Protein AF-A0A059LLP8-F1 (afdb_monomer)

Structure (mmCIF, N/CA/C/O backbone):
data_AF-A0A059LLP8-F1
#
_entry.id   AF-A0A059LLP8-F1
#
loop_
_atom_site.group_PDB
_atom_site.id
_atom_site.type_symbol
_atom_site.label_atom_id
_atom_site.label_alt_id
_atom_site.label_comp_id
_atom_site.label_asym_id
_atom_site.label_entity_id
_atom_site.label_seq_id
_atom_site.pdbx_PDB_ins_code
_atom_site.Cartn_x
_atom_site.Cartn_y
_atom_site.Cartn_z
_atom_site.occupancy
_atom_site.B_iso_or_equiv
_atom_site.auth_seq_id
_atom_site.auth_comp_id
_atom_site.auth_asym_id
_atom_site.auth_atom_id
_atom_site.pdbx_PDB_model_num
ATOM 1 N N . MET A 1 1 ? 44.006 8.177 -25.427 1.00 36.62 1 MET A N 1
ATOM 2 C CA . MET A 1 1 ? 43.642 6.818 -24.985 1.00 36.62 1 MET A CA 1
ATOM 3 C C . MET A 1 1 ? 42.128 6.780 -24.904 1.00 36.62 1 MET A C 1
ATOM 5 O O . MET A 1 1 ? 41.563 7.420 -24.032 1.00 36.62 1 MET A O 1
ATOM 9 N N . GLU A 1 2 ? 41.552 6.202 -25.958 1.00 37.72 2 GLU A N 1
ATOM 10 C CA . GLU A 1 2 ? 40.154 5.820 -26.217 1.00 37.72 2 GLU A CA 1
ATOM 11 C C . GLU A 1 2 ? 39.041 6.457 -25.363 1.00 37.72 2 GLU A C 1
ATOM 13 O O . GLU A 1 2 ? 38.630 5.933 -24.333 1.00 37.72 2 GLU A O 1
ATOM 18 N N . HIS A 1 3 ? 38.471 7.553 -25.872 1.00 44.34 3 HIS A N 1
ATOM 19 C CA . HIS A 1 3 ? 37.021 7.758 -25.821 1.00 44.34 3 HIS A CA 1
ATOM 20 C C . HIS A 1 3 ? 36.444 7.020 -27.031 1.00 44.34 3 HIS A C 1
ATOM 22 O O . HIS A 1 3 ? 36.339 7.587 -28.114 1.00 44.34 3 HIS A O 1
ATOM 28 N N . GLY A 1 4 ? 36.231 5.717 -26.859 1.00 40.00 4 GLY A N 1
ATOM 29 C CA . GLY A 1 4 ? 35.515 4.888 -27.815 1.00 40.00 4 GLY A CA 1
ATOM 30 C C . GLY A 1 4 ? 34.024 5.038 -27.570 1.00 40.00 4 GLY A C 1
ATOM 31 O O . GLY A 1 4 ? 33.552 4.768 -26.466 1.00 40.00 4 GLY A O 1
ATOM 32 N N . ASP A 1 5 ? 33.339 5.507 -28.603 1.00 49.09 5 ASP A N 1
ATOM 33 C CA . ASP A 1 5 ? 31.902 5.420 -28.779 1.00 49.09 5 ASP A CA 1
ATOM 34 C C . ASP A 1 5 ? 31.403 4.013 -28.429 1.00 49.09 5 ASP A C 1
ATOM 36 O O . ASP A 1 5 ? 31.877 3.019 -28.980 1.00 49.09 5 ASP A O 1
ATOM 40 N N . ASP A 1 6 ? 30.418 3.942 -27.538 1.00 44.81 6 ASP A N 1
ATOM 41 C CA . ASP A 1 6 ? 29.434 2.872 -27.597 1.00 44.81 6 ASP A CA 1
ATOM 42 C C . ASP A 1 6 ? 28.064 3.547 -27.568 1.00 44.81 6 ASP A C 1
ATOM 44 O O . ASP A 1 6 ? 27.628 4.135 -26.570 1.00 44.81 6 ASP A O 1
ATOM 48 N N . ASP A 1 7 ? 27.455 3.550 -28.749 1.00 46.34 7 ASP A N 1
ATOM 49 C CA . ASP A 1 7 ? 26.116 4.018 -29.048 1.00 46.34 7 ASP A CA 1
ATOM 50 C C . ASP A 1 7 ? 25.125 3.503 -27.998 1.00 46.34 7 ASP A C 1
ATOM 52 O O . ASP A 1 7 ? 24.698 2.345 -27.998 1.00 46.34 7 ASP A O 1
ATOM 56 N N . SER A 1 8 ? 24.675 4.397 -27.119 1.00 45.53 8 SER A N 1
ATOM 57 C CA . SER A 1 8 ? 23.490 4.143 -26.307 1.00 45.53 8 SER A CA 1
ATOM 58 C C . SER A 1 8 ? 22.255 4.295 -27.193 1.00 45.53 8 SER A C 1
ATOM 60 O O . SER A 1 8 ? 21.533 5.288 -27.148 1.00 45.53 8 SER A O 1
ATOM 62 N N . ALA A 1 9 ? 21.958 3.247 -27.964 1.00 45.12 9 ALA A N 1
ATOM 63 C CA . ALA A 1 9 ? 20.678 3.022 -28.642 1.00 45.12 9 ALA A CA 1
ATOM 64 C C . ALA A 1 9 ? 19.496 2.804 -27.655 1.00 45.12 9 ALA A C 1
ATOM 66 O O . ALA A 1 9 ? 18.527 2.104 -27.943 1.00 45.12 9 ALA A O 1
ATOM 67 N N . GLY A 1 10 ? 19.556 3.423 -26.475 1.00 49.97 10 GLY A N 1
ATOM 68 C CA . GLY A 1 10 ? 18.523 3.472 -25.451 1.00 49.97 10 GLY A CA 1
ATOM 69 C C . GLY A 1 10 ? 18.836 4.630 -24.506 1.00 49.97 10 GLY A C 1
ATOM 70 O O . GLY A 1 10 ? 19.883 4.627 -23.866 1.00 49.97 10 GLY A O 1
ATOM 71 N N . GLY A 1 11 ? 17.948 5.624 -24.434 1.00 58.75 11 GLY A N 1
ATOM 72 C CA . GLY A 1 11 ? 18.139 6.924 -23.767 1.00 58.75 11 GLY A CA 1
ATOM 73 C C . GLY A 1 11 ? 18.245 6.914 -22.234 1.00 58.75 11 GLY A C 1
ATOM 74 O O . GLY A 1 11 ? 17.774 7.846 -21.582 1.00 58.75 11 GLY A O 1
ATOM 75 N N . VAL A 1 12 ? 18.847 5.885 -21.634 1.00 70.69 12 VAL A N 1
ATOM 76 C CA . VAL A 1 12 ? 19.069 5.780 -20.188 1.00 70.69 12 VAL A CA 1
ATOM 77 C C . VAL A 1 12 ? 20.509 6.180 -19.867 1.00 70.69 12 VAL A C 1
ATOM 79 O O . VAL A 1 12 ? 21.444 5.426 -20.124 1.00 70.69 12 VAL A O 1
ATOM 82 N N . VAL A 1 13 ? 20.690 7.358 -19.264 1.00 82.12 13 VAL A N 1
ATOM 83 C CA . VAL A 1 13 ? 22.006 7.824 -18.798 1.00 82.12 13 VAL A CA 1
ATOM 84 C C . VAL A 1 13 ? 22.444 6.989 -17.584 1.00 82.12 13 VAL A C 1
ATOM 86 O O . VAL A 1 13 ? 21.715 6.954 -16.586 1.00 82.12 13 VAL A O 1
ATOM 89 N N . PRO A 1 14 ? 23.610 6.315 -17.625 1.00 82.25 14 PRO A N 1
ATOM 90 C CA . PRO A 1 14 ? 24.069 5.492 -16.513 1.00 82.25 14 PRO A CA 1
ATOM 91 C C . PRO A 1 14 ? 24.433 6.363 -15.304 1.00 82.25 14 PRO A C 1
ATOM 93 O O . PRO A 1 14 ? 25.180 7.333 -15.421 1.00 82.25 14 PRO A O 1
ATOM 96 N N . ILE A 1 15 ? 23.922 5.994 -14.126 1.00 84.81 15 ILE A N 1
ATOM 97 C CA . ILE A 1 15 ? 24.201 6.689 -12.862 1.00 84.81 15 ILE A CA 1
ATOM 98 C C . ILE A 1 15 ? 25.338 5.966 -12.138 1.00 84.81 15 ILE A C 1
ATOM 100 O O . ILE A 1 15 ? 25.224 4.782 -11.813 1.00 84.81 15 ILE A O 1
ATOM 104 N N . SER A 1 16 ? 26.432 6.676 -11.859 1.00 89.75 16 SER A N 1
ATOM 105 C CA . SER A 1 16 ? 27.570 6.121 -11.121 1.00 89.75 16 SER A CA 1
ATOM 106 C C . SER A 1 16 ? 27.294 6.035 -9.614 1.00 89.75 16 SER A C 1
ATOM 108 O O . SER A 1 16 ? 26.483 6.780 -9.056 1.00 89.75 16 SER A O 1
ATOM 110 N N . VAL A 1 17 ? 28.021 5.158 -8.910 1.00 86.88 17 VAL A N 1
ATOM 111 C CA . VAL A 1 17 ? 27.911 5.023 -7.443 1.00 86.88 17 VAL A CA 1
ATOM 112 C C . VAL A 1 17 ? 28.198 6.354 -6.736 1.00 86.88 17 VAL A C 1
ATOM 114 O O . VAL A 1 17 ? 27.521 6.691 -5.768 1.00 86.88 17 VAL A O 1
ATOM 117 N N . ALA A 1 18 ? 29.141 7.150 -7.248 1.00 88.94 18 ALA A N 1
ATOM 118 C CA . ALA A 1 18 ? 29.462 8.465 -6.697 1.00 88.94 18 ALA A CA 1
ATOM 119 C C . ALA A 1 18 ? 28.285 9.450 -6.811 1.00 88.94 18 ALA A C 1
ATOM 121 O O . ALA A 1 18 ? 27.974 10.149 -5.848 1.00 88.94 18 ALA A O 1
ATOM 122 N N . GLN A 1 19 ? 27.584 9.465 -7.951 1.00 89.38 19 GLN A N 1
ATOM 123 C CA . GLN A 1 19 ? 26.385 10.290 -8.139 1.00 89.38 19 GLN A CA 1
ATOM 124 C C . GLN A 1 19 ? 25.247 9.851 -7.210 1.00 89.38 19 GLN A C 1
ATOM 126 O O . GLN A 1 19 ? 24.553 10.694 -6.644 1.00 89.38 19 GLN A O 1
ATOM 131 N N . MET A 1 20 ? 25.090 8.542 -6.991 1.00 85.19 20 MET A N 1
ATOM 132 C CA . MET A 1 20 ? 24.111 8.013 -6.040 1.00 85.19 20 MET A CA 1
ATOM 133 C C . MET A 1 20 ? 24.429 8.436 -4.599 1.00 85.19 20 MET A C 1
ATOM 135 O O . MET A 1 20 ? 23.534 8.879 -3.883 1.00 85.19 20 MET A O 1
ATOM 139 N N . VAL A 1 21 ? 25.696 8.354 -4.175 1.00 87.75 21 VAL A N 1
ATOM 140 C CA . VAL A 1 21 ? 26.128 8.820 -2.845 1.00 87.75 21 VAL A CA 1
ATOM 141 C C . VAL A 1 21 ? 25.895 10.320 -2.690 1.00 87.75 21 VAL A C 1
ATOM 143 O O . VAL A 1 21 ? 25.395 10.742 -1.652 1.00 87.75 21 VAL A O 1
ATOM 146 N N . LEU A 1 22 ? 26.185 11.118 -3.721 1.00 89.50 22 LEU A N 1
ATOM 147 C CA . LEU A 1 22 ? 25.931 12.558 -3.705 1.00 89.50 22 LEU A CA 1
ATOM 148 C C . LEU A 1 22 ? 24.432 12.873 -3.557 1.00 89.50 22 LEU A C 1
ATOM 150 O O . LEU A 1 22 ? 24.062 13.734 -2.762 1.00 89.50 22 LEU A O 1
ATOM 154 N N . ALA A 1 23 ? 23.560 12.142 -4.257 1.00 87.31 23 ALA A N 1
ATOM 155 C CA . ALA A 1 23 ? 22.111 12.282 -4.111 1.00 87.31 23 ALA A CA 1
ATOM 156 C C . ALA A 1 23 ? 21.629 11.875 -2.706 1.00 87.31 23 ALA A C 1
ATOM 158 O O . ALA A 1 23 ? 20.791 12.554 -2.118 1.00 87.31 23 ALA A O 1
ATOM 159 N N . ILE A 1 24 ? 22.187 10.805 -2.130 1.00 84.69 24 ILE A N 1
ATOM 160 C CA . ILE A 1 24 ? 21.881 10.383 -0.754 1.00 84.69 24 ILE A CA 1
ATOM 161 C C . ILE A 1 24 ? 22.389 11.413 0.263 1.00 84.69 24 ILE A C 1
ATOM 163 O O . ILE A 1 24 ? 21.716 11.672 1.257 1.00 84.69 24 ILE A O 1
ATOM 167 N N . ALA A 1 25 ? 23.534 12.050 0.010 1.00 84.88 25 ALA A N 1
ATOM 168 C CA . ALA A 1 25 ? 24.064 13.107 0.866 1.00 84.88 25 ALA A CA 1
ATOM 169 C C . ALA A 1 25 ? 23.113 14.311 0.957 1.00 84.88 25 ALA A C 1
ATOM 171 O O . ALA A 1 25 ? 23.084 14.979 1.988 1.00 84.88 25 ALA A O 1
ATOM 172 N N . ALA A 1 26 ? 22.257 14.543 -0.046 1.00 86.25 26 ALA A N 1
ATOM 173 C CA . ALA A 1 26 ? 21.209 15.558 0.043 1.00 86.25 26 ALA A CA 1
ATOM 174 C C . ALA A 1 26 ? 20.186 15.268 1.163 1.00 86.25 26 ALA A C 1
ATOM 176 O O . ALA A 1 26 ? 19.642 16.210 1.736 1.00 86.25 26 ALA A O 1
ATOM 177 N N . LEU A 1 27 ? 19.973 14.004 1.568 1.00 84.25 27 LEU A N 1
ATOM 178 C CA . LEU A 1 27 ? 19.157 13.693 2.754 1.00 84.25 27 LEU A CA 1
ATOM 179 C C . LEU A 1 27 ? 19.794 14.193 4.060 1.00 84.25 27 LEU A C 1
ATOM 181 O O . LEU A 1 27 ? 19.079 14.427 5.033 1.00 84.25 27 LEU A O 1
ATOM 185 N N . ALA A 1 28 ? 21.117 14.395 4.104 1.00 82.38 28 ALA A N 1
ATOM 186 C CA . ALA A 1 28 ? 21.777 14.973 5.274 1.00 82.38 28 ALA A CA 1
ATOM 187 C C . ALA A 1 28 ? 21.353 16.430 5.506 1.00 82.38 28 ALA A C 1
ATOM 189 O O . ALA A 1 28 ? 21.330 16.877 6.653 1.00 82.38 28 ALA A O 1
ATOM 190 N N . LEU A 1 29 ? 20.960 17.155 4.451 1.00 85.56 29 LEU A N 1
ATOM 191 C CA . LEU A 1 29 ? 20.388 18.494 4.583 1.00 85.56 29 LEU A CA 1
ATOM 192 C C . LEU A 1 29 ? 19.050 18.444 5.334 1.00 85.56 29 LEU A C 1
ATOM 194 O O . LEU A 1 29 ? 18.870 19.182 6.299 1.00 85.56 29 LEU A O 1
ATOM 198 N N . ASP A 1 30 ? 18.153 17.530 4.958 1.00 82.44 30 ASP A N 1
ATOM 199 C CA . ASP A 1 30 ? 16.867 17.339 5.645 1.00 82.44 30 ASP A CA 1
ATOM 200 C C . ASP A 1 30 ? 17.067 16.863 7.095 1.00 82.44 30 ASP A C 1
ATOM 202 O O . ASP A 1 30 ? 16.446 17.374 8.028 1.00 82.44 30 ASP A O 1
ATOM 206 N N . GLY A 1 31 ? 18.042 15.976 7.321 1.00 82.38 31 GLY A N 1
ATOM 207 C CA . GLY A 1 31 ? 18.469 15.584 8.665 1.00 82.38 31 GLY A CA 1
ATOM 208 C C . GLY A 1 31 ? 18.987 16.761 9.503 1.00 82.38 31 GLY A C 1
ATOM 209 O O . GLY A 1 31 ? 18.665 16.863 10.688 1.00 82.38 31 GLY A O 1
ATOM 210 N N . SER A 1 32 ? 19.732 17.683 8.889 1.00 82.56 32 SER A N 1
ATOM 211 C CA . SER A 1 32 ? 20.265 18.884 9.546 1.00 82.56 32 SER A CA 1
ATOM 212 C C . SER A 1 32 ? 19.157 19.876 9.894 1.00 82.56 32 SER A C 1
ATOM 214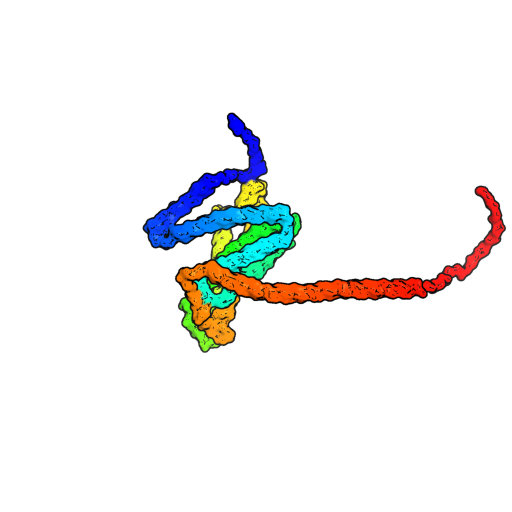 O O . SER A 1 32 ? 19.113 20.381 11.016 1.00 82.56 32 SER A O 1
ATOM 216 N N . ILE A 1 33 ? 18.213 20.097 8.976 1.00 86.00 33 ILE A N 1
ATOM 217 C CA . ILE A 1 33 ? 17.012 20.907 9.221 1.00 86.00 33 ILE A CA 1
ATOM 218 C C . ILE A 1 33 ? 16.179 20.275 10.342 1.00 86.00 33 ILE A C 1
ATOM 220 O O . ILE A 1 33 ? 15.744 20.971 11.260 1.00 86.00 33 ILE A O 1
ATOM 224 N N . SER A 1 34 ? 16.017 18.948 10.338 1.00 85.38 34 SER A N 1
ATOM 225 C CA . SER A 1 34 ? 15.313 18.229 11.398 1.00 85.38 34 SER A CA 1
ATOM 226 C C . SER A 1 34 ? 15.978 18.373 12.765 1.00 85.38 34 SER A C 1
ATOM 228 O O . SER A 1 34 ? 15.265 18.474 13.768 1.00 85.38 34 SER A O 1
ATOM 230 N N . ALA A 1 35 ? 17.311 18.377 12.819 1.00 83.69 35 ALA A N 1
ATOM 231 C CA . ALA A 1 35 ? 18.062 18.610 14.046 1.00 83.69 35 ALA A CA 1
ATOM 232 C C . ALA A 1 35 ? 17.916 20.061 14.525 1.00 83.69 35 ALA A C 1
ATOM 234 O O . ALA A 1 35 ? 17.671 20.290 15.710 1.00 83.69 35 ALA A O 1
ATOM 235 N N . TRP A 1 36 ? 17.981 21.027 13.603 1.00 89.50 36 TRP A N 1
ATOM 236 C CA . TRP A 1 36 ? 17.798 22.447 13.901 1.00 89.50 36 TRP A CA 1
ATOM 237 C C . TRP A 1 36 ? 16.400 22.748 14.457 1.00 89.50 36 TRP A C 1
ATOM 239 O O . TRP A 1 36 ? 16.268 23.420 15.478 1.00 89.50 36 TRP A O 1
ATOM 249 N N . LEU A 1 37 ? 15.364 22.154 13.859 1.00 88.06 37 LEU A N 1
ATOM 250 C CA . LEU A 1 37 ? 13.973 22.255 14.308 1.00 88.06 37 LEU A CA 1
ATOM 251 C C . LEU A 1 37 ? 13.635 21.328 15.492 1.00 88.06 37 LEU A C 1
ATOM 253 O O . LEU A 1 37 ? 12.492 21.308 15.940 1.00 88.06 37 LEU A O 1
ATOM 257 N N . ARG A 1 38 ? 14.600 20.542 16.000 1.00 83.62 38 ARG A N 1
ATOM 258 C CA . ARG A 1 38 ? 14.427 19.572 17.102 1.00 83.62 38 ARG A CA 1
ATOM 259 C C . ARG A 1 38 ? 13.257 18.594 16.901 1.00 83.62 38 ARG A C 1
ATOM 261 O O . ARG A 1 38 ? 12.643 18.148 17.864 1.00 83.62 38 ARG A O 1
ATOM 268 N N . LEU A 1 39 ? 12.990 18.198 15.653 1.00 79.06 39 LEU A N 1
ATOM 269 C CA . LEU A 1 39 ? 11.874 17.307 15.289 1.00 79.06 39 LEU A CA 1
ATOM 270 C C . LEU A 1 39 ? 12.066 15.855 15.770 1.00 79.06 39 LEU A C 1
ATOM 272 O O . LEU A 1 39 ? 11.140 15.055 15.694 1.00 79.06 39 LEU A O 1
ATOM 276 N N . GLY A 1 40 ? 13.270 15.477 16.218 1.00 81.00 40 GLY A N 1
ATOM 277 C CA . GLY A 1 40 ? 13.565 14.112 16.681 1.00 81.00 40 GLY A CA 1
ATOM 278 C C . GLY A 1 40 ? 13.580 13.043 15.575 1.00 81.00 40 GLY A C 1
ATOM 279 O O . GLY A 1 40 ? 13.670 11.856 15.876 1.00 81.00 40 GLY A O 1
ATOM 280 N N . MET A 1 41 ? 13.521 13.439 14.297 1.00 79.94 41 MET A N 1
ATOM 281 C CA . MET A 1 41 ? 13.390 12.514 13.159 1.00 79.94 41 MET A CA 1
ATOM 282 C C . MET A 1 41 ? 14.716 12.131 12.492 1.00 79.94 41 MET A C 1
ATOM 284 O O . MET A 1 41 ? 14.727 11.216 11.676 1.00 79.94 41 MET A O 1
ATOM 288 N N . HIS A 1 42 ? 15.837 12.775 12.831 1.00 81.19 42 HIS A N 1
ATOM 289 C CA . HIS A 1 42 ? 17.131 12.555 12.165 1.00 81.19 42 HIS A CA 1
ATOM 290 C C . HIS A 1 42 ? 17.547 11.069 12.121 1.00 81.19 42 HIS A C 1
ATOM 292 O O . HIS A 1 42 ? 17.945 10.573 11.068 1.00 81.19 42 HIS A O 1
ATOM 298 N N . TRP A 1 43 ? 17.382 10.324 13.224 1.00 79.50 43 TRP A N 1
ATOM 299 C CA . TRP A 1 43 ? 17.679 8.886 13.251 1.00 79.50 43 TRP A CA 1
ATOM 300 C C . TRP A 1 43 ? 16.678 8.062 12.432 1.00 79.50 43 TRP A C 1
ATOM 302 O O . TRP A 1 43 ? 17.067 7.128 11.734 1.00 79.50 43 TRP A O 1
ATOM 312 N N . GLN A 1 44 ? 15.392 8.426 12.462 1.00 78.75 44 GLN A N 1
ATOM 313 C CA . GLN A 1 44 ? 14.363 7.755 11.661 1.00 78.75 44 GLN A CA 1
ATOM 314 C C . GLN A 1 44 ? 14.630 7.931 10.161 1.00 78.75 44 GLN A C 1
ATOM 316 O O . GLN A 1 44 ? 14.510 6.970 9.402 1.00 78.75 44 GLN A O 1
ATOM 321 N N . LEU A 1 45 ? 15.056 9.129 9.749 1.00 82.06 45 LEU A N 1
ATOM 322 C CA . LEU A 1 45 ? 15.422 9.437 8.372 1.00 82.06 45 LEU A CA 1
ATOM 323 C C . LEU A 1 45 ? 16.672 8.663 7.935 1.00 82.06 45 LEU A C 1
ATOM 325 O O . LEU A 1 45 ? 16.667 8.056 6.866 1.00 82.06 45 LEU A O 1
ATOM 329 N N . ALA A 1 46 ? 17.706 8.607 8.780 1.00 81.38 46 ALA A N 1
ATOM 330 C CA . ALA A 1 46 ? 18.921 7.841 8.503 1.00 81.38 46 ALA A CA 1
ATOM 331 C C . ALA A 1 46 ? 18.630 6.338 8.335 1.00 81.38 46 ALA A C 1
ATOM 333 O O . ALA A 1 46 ? 19.074 5.716 7.367 1.00 81.38 46 ALA A O 1
ATOM 334 N N . VAL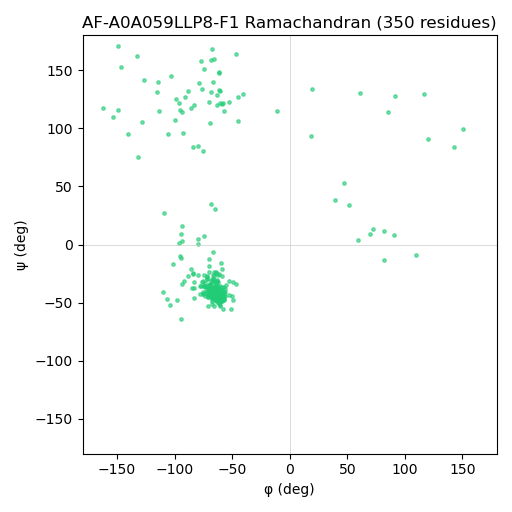 A 1 47 ? 17.824 5.757 9.232 1.00 80.94 47 VAL A N 1
ATOM 335 C CA . VAL A 1 47 ? 17.397 4.353 9.136 1.00 80.94 47 VAL A CA 1
ATOM 336 C C . VAL A 1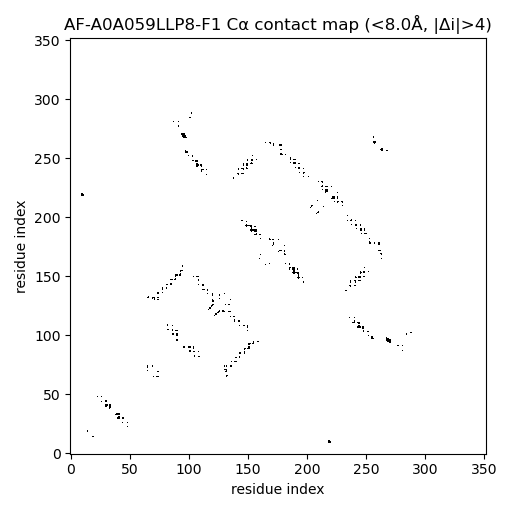 47 ? 16.551 4.122 7.882 1.00 80.94 47 VAL A C 1
ATOM 338 O O . VAL A 1 47 ? 16.739 3.115 7.198 1.00 80.94 47 VAL A O 1
ATOM 341 N N . ALA A 1 48 ? 15.645 5.042 7.537 1.00 79.88 48 ALA A N 1
ATOM 342 C CA . ALA A 1 48 ? 14.841 4.944 6.323 1.00 79.88 48 ALA A CA 1
ATOM 343 C C . ALA A 1 48 ? 15.704 4.998 5.052 1.00 79.88 48 ALA A C 1
ATOM 345 O O . ALA A 1 48 ? 15.504 4.174 4.159 1.00 79.88 48 ALA A O 1
ATOM 346 N N . ALA A 1 49 ? 16.689 5.898 4.996 1.00 82.25 49 ALA A N 1
ATOM 347 C CA . ALA A 1 49 ? 17.627 6.019 3.884 1.00 82.25 49 ALA A CA 1
ATOM 348 C C . ALA A 1 49 ? 18.449 4.734 3.700 1.00 82.25 49 ALA A C 1
ATOM 350 O O . ALA A 1 49 ? 18.462 4.155 2.613 1.00 82.25 49 ALA A O 1
ATOM 351 N N . ALA A 1 50 ? 19.055 4.230 4.781 1.00 83.25 50 ALA A N 1
ATOM 352 C CA . ALA A 1 50 ? 19.805 2.975 4.759 1.00 83.25 50 ALA A CA 1
ATOM 353 C C . ALA A 1 50 ? 18.925 1.792 4.319 1.00 83.25 50 ALA A C 1
ATOM 355 O O . ALA A 1 50 ? 19.327 0.981 3.482 1.00 83.25 50 ALA A O 1
ATOM 356 N N . ARG A 1 51 ? 17.688 1.723 4.833 1.00 83.44 51 ARG A N 1
ATOM 357 C CA . ARG A 1 51 ? 16.707 0.698 4.462 1.00 83.44 51 ARG A CA 1
ATOM 358 C C . ARG A 1 51 ? 16.366 0.756 2.971 1.00 83.44 51 ARG A C 1
ATOM 360 O O . ARG A 1 51 ? 16.341 -0.296 2.345 1.00 83.44 51 ARG A O 1
ATOM 367 N N . VAL A 1 52 ? 16.140 1.940 2.398 1.00 86.38 52 VAL A N 1
ATOM 368 C CA . VAL A 1 52 ? 15.824 2.104 0.965 1.00 86.38 52 VAL A CA 1
ATOM 369 C C . VAL A 1 52 ? 16.987 1.656 0.083 1.00 86.38 52 VAL A C 1
ATOM 371 O O . VAL A 1 52 ? 16.763 0.895 -0.855 1.00 86.38 52 VAL A O 1
ATOM 374 N N . VAL A 1 53 ? 18.222 2.053 0.405 1.00 86.56 53 VAL A N 1
ATOM 375 C CA . VAL A 1 53 ? 19.414 1.632 -0.354 1.00 86.56 53 VAL A CA 1
ATOM 376 C C . VAL A 1 53 ? 19.546 0.111 -0.344 1.00 86.56 53 VAL A C 1
ATOM 378 O O . VAL A 1 53 ? 19.683 -0.510 -1.400 1.00 86.56 53 VAL A O 1
ATOM 381 N N . LEU A 1 54 ? 19.444 -0.504 0.838 1.00 87.00 54 LEU A N 1
ATOM 382 C CA . LEU A 1 54 ? 19.563 -1.951 0.987 1.00 87.00 54 LEU A CA 1
ATOM 383 C C . LEU A 1 54 ? 18.424 -2.687 0.270 1.00 87.00 54 LEU A C 1
ATOM 385 O O . LEU A 1 54 ? 18.675 -3.654 -0.445 1.00 87.00 54 LEU A O 1
ATOM 389 N N . GLN A 1 55 ? 17.183 -2.219 0.417 1.00 86.19 55 GLN A N 1
ATOM 390 C CA . GLN A 1 55 ? 16.008 -2.838 -0.197 1.00 86.19 55 GLN A CA 1
ATOM 391 C C . GLN A 1 55 ? 16.029 -2.747 -1.722 1.00 86.19 55 GLN A C 1
ATOM 393 O O . GLN A 1 55 ? 15.770 -3.753 -2.376 1.00 86.19 55 GLN A O 1
ATOM 398 N N . LEU A 1 56 ? 16.346 -1.584 -2.297 1.00 87.81 56 LEU A N 1
ATOM 399 C CA . LEU A 1 56 ? 16.390 -1.416 -3.752 1.00 87.81 56 LEU A CA 1
ATOM 400 C C . LEU A 1 56 ? 17.556 -2.186 -4.378 1.00 87.81 56 LEU A C 1
ATOM 402 O O . LEU A 1 56 ? 17.377 -2.810 -5.423 1.00 87.81 56 LEU A O 1
ATOM 406 N N . THR A 1 57 ? 18.715 -2.225 -3.713 1.00 87.06 57 THR A N 1
ATOM 407 C CA . THR A 1 57 ? 19.863 -3.031 -4.162 1.00 87.06 57 THR A CA 1
ATOM 408 C C . THR A 1 57 ? 19.530 -4.523 -4.127 1.00 87.06 57 THR A C 1
ATOM 410 O O . THR A 1 57 ? 19.718 -5.231 -5.119 1.00 87.06 57 THR A O 1
ATOM 413 N N . ALA A 1 58 ? 18.970 -5.004 -3.012 1.00 85.38 58 ALA A N 1
ATOM 414 C CA . ALA A 1 58 ? 18.540 -6.392 -2.878 1.00 85.38 58 ALA A CA 1
ATOM 415 C C . ALA A 1 58 ? 17.454 -6.751 -3.902 1.00 85.38 58 ALA A C 1
ATOM 417 O O . ALA A 1 58 ? 17.502 -7.829 -4.488 1.00 85.38 58 ALA A O 1
ATOM 418 N N . LEU A 1 59 ? 16.505 -5.845 -4.156 1.00 87.75 59 LEU A N 1
ATOM 419 C CA . LEU A 1 59 ? 15.460 -6.022 -5.159 1.00 87.75 59 LEU A CA 1
ATOM 420 C C . LEU A 1 59 ? 16.050 -6.146 -6.568 1.00 87.75 59 LEU A C 1
ATOM 422 O O . LEU A 1 59 ? 15.679 -7.065 -7.293 1.00 87.75 59 LEU A O 1
ATOM 426 N N . GLY A 1 60 ? 16.987 -5.272 -6.948 1.00 85.81 60 GLY A N 1
ATOM 427 C CA . GLY A 1 60 ? 17.659 -5.341 -8.249 1.00 85.81 60 GLY A CA 1
ATOM 428 C C . GLY A 1 60 ? 18.342 -6.691 -8.478 1.00 85.81 60 GLY A C 1
ATOM 429 O O . GLY A 1 60 ? 18.161 -7.312 -9.527 1.00 85.81 60 GLY A O 1
ATOM 430 N N . TRP A 1 61 ? 19.046 -7.199 -7.462 1.00 88.19 61 TRP A N 1
ATOM 431 C CA . TRP A 1 61 ? 19.670 -8.522 -7.518 1.00 88.19 61 TRP A CA 1
ATOM 432 C C . TRP A 1 61 ? 18.640 -9.659 -7.548 1.00 88.19 61 TRP A C 1
ATOM 434 O O . TRP A 1 61 ? 18.776 -10.597 -8.331 1.00 88.19 61 TRP A O 1
ATOM 444 N N . ALA A 1 62 ? 17.581 -9.554 -6.742 1.00 86.44 62 ALA A N 1
ATOM 445 C CA . ALA A 1 62 ? 16.534 -10.562 -6.653 1.00 86.44 62 ALA A CA 1
ATOM 446 C C . ALA A 1 62 ? 15.731 -10.694 -7.950 1.00 86.44 62 ALA A C 1
ATOM 448 O O . ALA A 1 62 ? 15.374 -11.813 -8.297 1.00 86.44 62 ALA A O 1
ATOM 449 N N . LEU A 1 63 ? 15.456 -9.595 -8.667 1.00 87.19 63 LEU A N 1
ATOM 450 C CA . LEU A 1 63 ? 14.621 -9.589 -9.876 1.00 87.19 63 LEU A CA 1
ATOM 451 C C . LEU A 1 63 ? 15.318 -10.164 -11.114 1.00 87.19 63 LEU A C 1
ATOM 453 O O . LEU A 1 63 ? 14.649 -10.772 -11.949 1.00 87.19 63 LEU A O 1
ATOM 457 N N . SER A 1 64 ? 16.642 -10.022 -11.224 1.00 86.81 64 SER A N 1
ATOM 458 C CA . SER A 1 64 ? 17.423 -10.546 -12.354 1.00 86.81 64 SER A CA 1
ATOM 459 C C . SER A 1 64 ? 17.146 -12.036 -12.656 1.00 86.81 64 SER A C 1
ATOM 461 O O . SER A 1 64 ? 16.691 -12.346 -13.762 1.00 86.81 64 SER A O 1
ATOM 463 N N . PRO A 1 65 ? 17.288 -12.980 -11.698 1.00 86.75 65 PRO A N 1
ATOM 464 C CA . PRO A 1 65 ? 16.996 -14.392 -11.949 1.00 86.75 65 PRO A CA 1
ATOM 465 C C . PRO A 1 65 ? 15.510 -14.673 -12.213 1.00 86.75 65 PRO A C 1
ATOM 467 O O . PRO A 1 65 ? 15.199 -15.646 -12.902 1.00 86.75 65 PRO A O 1
ATOM 470 N N . ILE A 1 66 ? 14.590 -13.844 -11.698 1.00 88.12 66 ILE A N 1
ATOM 471 C CA . ILE A 1 66 ? 13.146 -13.987 -11.956 1.00 88.12 66 ILE A CA 1
ATOM 472 C C . ILE A 1 66 ? 12.854 -13.700 -13.421 1.00 88.12 66 ILE A C 1
ATOM 474 O O . ILE A 1 66 ? 12.190 -14.491 -14.086 1.00 88.12 66 ILE A O 1
ATOM 478 N N . PHE A 1 67 ? 13.384 -12.588 -13.931 1.00 88.44 67 PHE A N 1
ATOM 479 C CA . PHE A 1 67 ? 13.162 -12.166 -15.308 1.00 88.44 67 PHE A CA 1
ATOM 480 C C . PHE A 1 67 ? 13.902 -13.038 -16.321 1.00 88.44 67 PHE A C 1
ATOM 482 O O . PHE A 1 67 ? 13.407 -13.202 -17.431 1.00 88.44 67 PHE A O 1
ATOM 489 N N . LEU A 1 68 ? 15.046 -13.621 -15.948 1.00 86.38 68 LEU A N 1
ATOM 490 C CA . LEU A 1 68 ? 15.785 -14.555 -16.802 1.00 86.38 68 LEU A CA 1
ATOM 491 C C . LEU A 1 68 ? 15.093 -15.916 -16.928 1.00 86.38 68 LEU A C 1
ATOM 493 O O . LEU A 1 68 ? 15.061 -16.488 -18.013 1.00 86.38 68 LEU A O 1
ATOM 497 N N . ARG A 1 69 ? 14.562 -16.459 -15.824 1.00 85.44 69 ARG A N 1
ATOM 498 C CA . ARG A 1 69 ? 13.916 -17.783 -15.829 1.00 85.44 69 ARG A CA 1
ATOM 499 C C . ARG A 1 69 ? 12.457 -17.743 -16.277 1.00 85.44 69 ARG A C 1
ATOM 501 O O . ARG A 1 69 ? 11.950 -18.784 -16.681 1.00 85.44 69 ARG A O 1
ATOM 508 N N . ASP A 1 70 ? 11.792 -16.596 -16.115 1.00 83.00 70 ASP A N 1
ATOM 509 C CA . ASP A 1 70 ? 10.371 -16.336 -16.409 1.00 83.00 70 ASP A CA 1
ATOM 510 C C . ASP A 1 70 ? 9.431 -17.497 -16.028 1.00 83.00 70 ASP A C 1
ATOM 512 O O . ASP A 1 70 ? 8.484 -17.848 -16.735 1.00 83.00 70 ASP A O 1
ATOM 516 N N . SER A 1 71 ? 9.720 -18.150 -14.896 1.00 87.12 71 SER A N 1
ATOM 517 C CA . SER A 1 71 ? 9.001 -19.349 -14.485 1.00 87.12 71 SER A CA 1
ATOM 518 C C . SER A 1 71 ? 7.798 -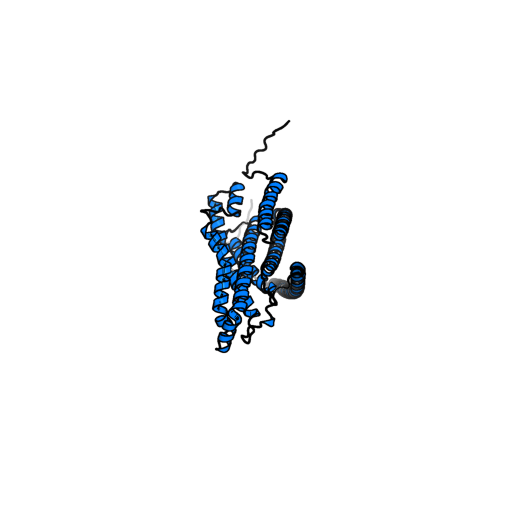18.978 -13.605 1.00 87.12 71 SER A C 1
ATOM 520 O O . SER A 1 71 ? 7.966 -18.305 -12.580 1.00 87.12 71 SER A O 1
ATOM 522 N N . PRO A 1 72 ? 6.577 -19.453 -13.934 1.00 87.81 72 PRO A N 1
ATOM 523 C CA . PRO A 1 72 ? 5.372 -19.166 -13.156 1.00 87.81 72 PRO A CA 1
ATOM 524 C C . PRO A 1 72 ? 5.495 -19.413 -11.642 1.00 87.81 72 PRO A C 1
ATOM 526 O O . PRO A 1 72 ? 5.065 -18.547 -10.876 1.00 87.81 72 PRO A O 1
ATOM 529 N N . PRO A 1 73 ? 6.082 -20.533 -11.159 1.00 90.75 73 PRO A N 1
ATOM 530 C CA . PRO A 1 73 ? 6.162 -20.776 -9.721 1.00 90.75 73 PRO A CA 1
ATOM 531 C C . PRO A 1 73 ? 7.101 -19.798 -9.008 1.00 90.75 73 PRO A C 1
ATOM 533 O O . PRO A 1 73 ? 6.847 -19.447 -7.859 1.00 90.75 73 PRO A O 1
ATOM 536 N N . LEU A 1 74 ? 8.160 -19.330 -9.673 1.00 89.75 74 LEU A N 1
ATOM 537 C CA . LEU A 1 74 ? 9.132 -18.416 -9.079 1.00 89.75 74 LEU A CA 1
ATOM 538 C C . LEU A 1 74 ? 8.560 -16.997 -8.992 1.00 89.75 74 LEU A C 1
ATOM 540 O O . LEU A 1 74 ? 8.645 -16.371 -7.935 1.00 89.75 74 LEU A O 1
ATOM 544 N N . THR A 1 75 ? 7.875 -16.535 -10.042 1.00 91.00 75 THR A N 1
ATOM 545 C CA . THR A 1 75 ? 7.118 -15.275 -10.005 1.00 91.00 75 THR A CA 1
ATOM 546 C C . THR A 1 75 ? 6.034 -15.331 -8.929 1.00 91.00 75 THR A C 1
ATOM 548 O O . THR A 1 75 ? 5.954 -14.431 -8.098 1.00 91.00 75 THR A O 1
ATOM 551 N N . ALA A 1 76 ? 5.244 -16.410 -8.862 1.00 91.25 76 ALA A N 1
ATOM 552 C CA . ALA A 1 76 ? 4.211 -16.567 -7.836 1.00 91.25 76 ALA A CA 1
ATOM 553 C C . ALA A 1 76 ? 4.787 -16.578 -6.407 1.00 91.25 76 ALA A C 1
ATOM 555 O O . ALA A 1 76 ? 4.217 -15.948 -5.513 1.00 91.25 76 ALA A O 1
ATOM 556 N N . ALA A 1 77 ? 5.927 -17.243 -6.187 1.00 91.75 77 ALA A N 1
ATOM 557 C CA . ALA A 1 77 ? 6.618 -17.242 -4.898 1.00 91.75 77 ALA A CA 1
ATOM 558 C C . ALA A 1 77 ? 7.065 -15.828 -4.497 1.00 91.75 77 ALA A 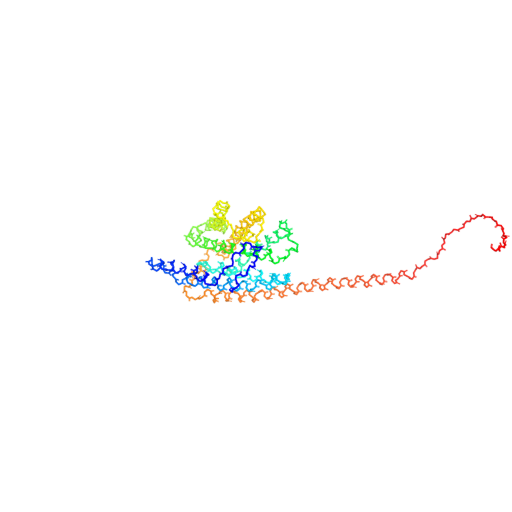C 1
ATOM 560 O O . ALA A 1 77 ? 6.815 -15.404 -3.368 1.00 91.75 77 ALA A O 1
ATOM 561 N N . TYR A 1 78 ? 7.649 -15.075 -5.432 1.00 92.69 78 TYR A N 1
ATOM 562 C CA . TYR A 1 78 ? 8.048 -13.688 -5.200 1.00 92.69 78 TYR A CA 1
ATOM 563 C C . TYR A 1 78 ? 6.846 -12.778 -4.898 1.00 92.69 78 TYR A C 1
ATOM 565 O O . TYR A 1 78 ? 6.875 -12.031 -3.922 1.00 92.69 78 TYR A O 1
ATOM 573 N N . LEU A 1 79 ? 5.758 -12.870 -5.673 1.00 94.38 79 LEU A N 1
ATOM 574 C CA . LEU A 1 79 ? 4.545 -12.077 -5.433 1.00 94.38 79 LEU A CA 1
ATOM 575 C C . LEU A 1 79 ? 3.902 -12.403 -4.079 1.00 94.38 79 LEU A C 1
ATOM 577 O O . LEU A 1 79 ? 3.422 -11.508 -3.385 1.00 94.38 79 LEU A O 1
ATOM 581 N N . THR A 1 80 ? 3.925 -13.678 -3.687 1.00 94.00 80 THR A N 1
ATOM 582 C CA . THR A 1 80 ? 3.440 -14.117 -2.374 1.00 94.00 80 THR A CA 1
ATOM 583 C C . THR A 1 80 ? 4.301 -13.522 -1.264 1.00 94.00 80 THR A C 1
ATOM 585 O O . THR A 1 80 ? 3.765 -12.939 -0.326 1.00 94.00 80 THR A O 1
ATOM 588 N N . LEU A 1 81 ? 5.631 -13.591 -1.386 1.00 93.25 81 LEU A N 1
ATOM 589 C CA . LEU A 1 81 ? 6.549 -12.970 -0.430 1.00 93.25 81 LEU A CA 1
ATOM 590 C C . LEU A 1 81 ? 6.294 -11.459 -0.310 1.00 93.25 81 LEU A C 1
ATOM 592 O O . LEU A 1 81 ? 6.151 -10.949 0.799 1.00 93.25 81 LEU A O 1
ATOM 596 N N . ALA A 1 82 ? 6.169 -10.757 -1.438 1.00 93.19 82 ALA A N 1
ATOM 597 C CA . ALA A 1 82 ? 5.881 -9.325 -1.466 1.00 93.19 82 ALA A CA 1
ATOM 598 C C . ALA A 1 82 ? 4.559 -8.984 -0.756 1.00 93.19 82 ALA A C 1
ATOM 600 O O . ALA A 1 82 ? 4.506 -8.024 0.011 1.00 93.19 82 ALA A O 1
ATOM 601 N N . LEU A 1 83 ? 3.512 -9.792 -0.948 1.00 95.81 83 LEU A N 1
ATOM 602 C CA . LEU A 1 83 ? 2.229 -9.645 -0.256 1.00 95.81 83 LEU A CA 1
ATOM 603 C C . LEU A 1 83 ? 2.368 -9.820 1.267 1.00 95.81 83 LEU A C 1
ATOM 605 O O . LEU A 1 83 ? 1.818 -9.018 2.021 1.00 95.81 83 LEU A O 1
ATOM 609 N N . PHE A 1 84 ? 3.120 -10.824 1.729 1.00 93.56 84 PHE A N 1
ATOM 610 C CA . PHE A 1 84 ? 3.381 -11.031 3.160 1.00 93.56 84 PHE A CA 1
ATOM 611 C C . PHE A 1 84 ? 4.139 -9.851 3.782 1.00 93.56 84 PHE A C 1
ATOM 613 O O . PHE A 1 84 ? 3.760 -9.372 4.853 1.00 93.56 84 PHE A O 1
ATOM 620 N N . LEU A 1 85 ? 5.175 -9.350 3.102 1.00 91.12 85 LEU A N 1
ATOM 621 C CA . LEU A 1 85 ? 5.935 -8.179 3.549 1.00 91.12 85 LEU A CA 1
ATOM 622 C C . LEU A 1 85 ? 5.063 -6.916 3.570 1.00 91.12 85 LEU A C 1
ATOM 624 O O . LEU A 1 85 ? 5.123 -6.149 4.530 1.00 91.12 85 LEU A O 1
ATOM 628 N N . ALA A 1 86 ? 4.215 -6.720 2.557 1.00 92.44 86 ALA A N 1
ATOM 629 C CA . ALA A 1 86 ? 3.282 -5.599 2.496 1.00 92.44 86 ALA A CA 1
ATOM 630 C C . ALA A 1 86 ? 2.254 -5.647 3.639 1.00 92.44 86 ALA A C 1
ATOM 632 O O . ALA A 1 86 ? 2.000 -4.628 4.278 1.00 92.44 86 ALA A O 1
ATOM 633 N N . ALA A 1 87 ? 1.711 -6.826 3.952 1.00 92.38 87 ALA A N 1
ATOM 634 C CA . ALA A 1 87 ? 0.814 -7.005 5.090 1.00 92.38 87 ALA A CA 1
ATOM 635 C C . ALA A 1 87 ? 1.518 -6.685 6.417 1.00 92.38 87 ALA A C 1
ATOM 637 O O . ALA A 1 87 ? 0.979 -5.925 7.223 1.00 92.38 87 ALA A O 1
ATOM 638 N N . ALA A 1 88 ? 2.742 -7.184 6.615 1.00 88.50 88 ALA A N 1
ATOM 639 C CA . ALA A 1 88 ? 3.538 -6.896 7.808 1.00 88.50 88 ALA A CA 1
ATOM 640 C C . ALA A 1 88 ? 3.800 -5.391 7.975 1.00 88.50 88 ALA A C 1
ATOM 642 O O . ALA A 1 88 ? 3.607 -4.850 9.065 1.00 88.50 88 ALA A O 1
ATOM 643 N N . GLU A 1 89 ? 4.179 -4.705 6.895 1.00 88.75 89 GLU A N 1
ATOM 644 C CA . GLU A 1 89 ? 4.437 -3.263 6.913 1.00 88.75 89 GLU A CA 1
ATOM 645 C C . GLU A 1 89 ? 3.157 -2.441 7.123 1.00 88.75 89 GLU A C 1
ATOM 647 O O . GLU A 1 89 ? 3.174 -1.440 7.832 1.00 88.75 89 GLU A O 1
ATOM 652 N N . SER A 1 90 ? 2.014 -2.863 6.576 1.00 91.19 90 SER A N 1
ATOM 653 C CA . SER A 1 90 ? 0.753 -2.134 6.781 1.00 91.19 90 SER A CA 1
ATOM 654 C C . SER A 1 90 ? 0.348 -2.098 8.258 1.00 91.19 90 SER A C 1
ATOM 656 O O . SER A 1 90 ? -0.085 -1.066 8.769 1.00 91.19 90 SER A O 1
ATOM 658 N N . VAL A 1 91 ? 0.568 -3.204 8.974 1.00 88.38 91 VAL A N 1
ATOM 659 C CA . VAL A 1 91 ? 0.276 -3.304 10.406 1.00 88.38 91 VAL A CA 1
ATOM 660 C C . VAL A 1 91 ? 1.375 -2.660 11.250 1.00 88.38 91 VAL A C 1
ATOM 662 O O . VAL A 1 91 ? 1.107 -2.173 12.347 1.00 88.38 91 VAL A O 1
ATOM 665 N N . SER A 1 92 ? 2.613 -2.597 10.746 1.00 83.44 92 SER A N 1
ATOM 666 C CA . SER A 1 92 ? 3.721 -1.933 11.438 1.00 83.44 92 SER A CA 1
ATOM 667 C C . SER A 1 92 ? 3.495 -0.425 11.604 1.00 83.44 92 SER A C 1
ATOM 669 O O . SER A 1 92 ? 4.040 0.152 12.542 1.00 83.44 92 SER A O 1
ATOM 671 N N . ARG A 1 93 ? 2.667 0.191 10.755 1.00 79.81 93 ARG A N 1
ATOM 672 C CA . ARG A 1 93 ? 2.411 1.638 10.746 1.00 79.81 93 ARG A CA 1
ATOM 673 C C . ARG A 1 93 ? 1.320 2.109 11.703 1.00 79.81 93 ARG A C 1
ATOM 675 O O . ARG A 1 93 ? 1.300 3.289 12.031 1.00 79.81 93 ARG A O 1
ATOM 682 N N . SER A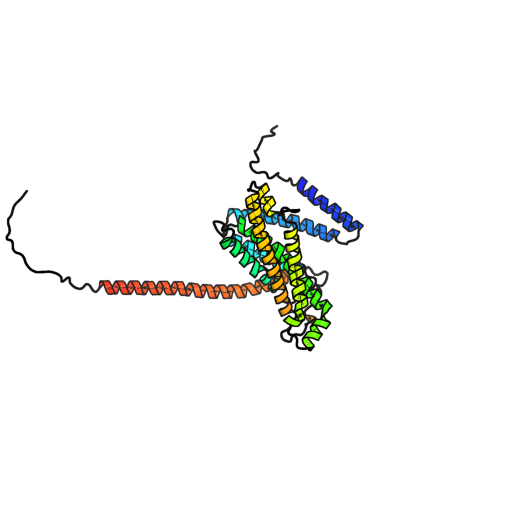 1 94 ? 0.421 1.229 12.141 1.00 78.19 94 SER A N 1
ATOM 683 C CA . SER A 1 94 ? -0.670 1.640 13.029 1.00 78.19 94 SER A CA 1
ATOM 684 C C . SER A 1 94 ? -0.192 1.783 14.474 1.00 78.19 94 SER A C 1
ATOM 686 O O . SER A 1 94 ? 0.579 0.958 14.975 1.00 78.19 94 SER A O 1
ATOM 688 N N . ARG A 1 95 ? -0.671 2.829 15.157 1.00 76.75 95 ARG A N 1
ATOM 689 C CA . ARG A 1 95 ? -0.352 3.087 16.574 1.00 76.75 95 ARG A CA 1
ATOM 690 C C . ARG A 1 95 ? -1.035 2.104 17.521 1.00 76.75 95 ARG A C 1
ATOM 692 O O . ARG A 1 95 ? -0.536 1.835 18.614 1.00 76.75 95 ARG A O 1
ATOM 699 N N . GLN A 1 96 ? -2.176 1.574 17.095 1.00 77.31 96 GLN A N 1
ATOM 700 C CA . GLN A 1 96 ? -3.035 0.705 17.885 1.00 77.31 96 GLN A CA 1
ATOM 701 C C . GLN A 1 96 ? -3.060 -0.685 17.259 1.00 77.31 96 GLN A C 1
ATOM 703 O O . GLN A 1 96 ? -3.110 -0.833 16.039 1.00 77.31 96 GLN A O 1
ATOM 708 N N . VAL A 1 97 ? -3.025 -1.717 18.099 1.00 79.62 97 VAL A N 1
ATOM 709 C CA . VAL A 1 97 ? -2.967 -3.108 17.636 1.00 79.62 97 VAL A CA 1
ATOM 710 C C . VAL A 1 97 ? -4.094 -3.908 18.269 1.00 79.62 97 VAL A C 1
ATOM 712 O O . VAL A 1 97 ? -4.404 -3.734 19.448 1.00 79.62 97 VAL A O 1
ATOM 715 N N . TYR A 1 98 ? -4.686 -4.814 17.494 1.00 80.38 98 TYR A N 1
ATOM 716 C CA . TYR A 1 98 ? -5.705 -5.748 17.966 1.00 80.38 98 TYR A CA 1
ATOM 717 C C . TYR A 1 98 ? -5.394 -7.181 17.498 1.00 80.38 98 TYR A C 1
ATOM 719 O O . TYR A 1 98 ? -4.595 -7.412 16.586 1.00 80.38 98 TYR A O 1
ATOM 727 N N . ARG A 1 99 ? -6.011 -8.176 18.144 1.00 74.50 99 ARG A N 1
ATOM 728 C CA . ARG A 1 99 ? -5.782 -9.600 17.841 1.00 74.50 99 ARG A CA 1
ATOM 729 C C . ARG A 1 99 ? -6.183 -9.922 16.392 1.00 74.50 99 ARG A C 1
ATOM 731 O O . ARG A 1 99 ? -7.279 -9.561 15.978 1.00 74.50 99 ARG A O 1
ATOM 738 N N . SER A 1 100 ? -5.322 -10.629 15.654 1.00 83.00 100 SER A N 1
ATOM 739 C CA . SER A 1 100 ? -5.527 -11.019 14.242 1.00 83.00 100 SER A CA 1
ATOM 740 C C . SER A 1 100 ? -5.421 -9.888 13.206 1.00 83.00 100 SER A C 1
ATOM 742 O O . SER A 1 100 ? -5.740 -10.103 12.037 1.00 83.00 100 SER A O 1
ATOM 744 N N . MET A 1 101 ? -4.904 -8.714 13.584 1.00 87.12 101 MET A N 1
ATOM 745 C CA . MET A 1 101 ? -4.717 -7.578 12.670 1.00 87.12 101 MET A CA 1
ATOM 746 C C . MET A 1 101 ? -3.867 -7.923 11.438 1.00 87.12 101 MET A C 1
ATOM 748 O O . MET A 1 101 ? -4.204 -7.509 10.332 1.00 87.12 101 MET A O 1
ATOM 752 N N . PHE A 1 102 ? -2.820 -8.741 11.600 1.00 89.69 102 PHE A N 1
ATOM 753 C CA . PHE A 1 102 ? -2.009 -9.219 10.476 1.00 89.69 102 PHE A CA 1
ATOM 754 C C . PHE A 1 102 ? -2.818 -10.059 9.482 1.00 89.69 102 PHE A C 1
ATOM 756 O O . PHE A 1 102 ? -2.737 -9.833 8.279 1.00 89.69 102 PHE A O 1
ATOM 763 N N . ALA A 1 103 ? -3.637 -10.997 9.968 1.00 90.19 103 ALA A N 1
ATOM 764 C CA . ALA A 1 103 ? -4.466 -11.832 9.103 1.00 90.19 103 ALA A CA 1
ATOM 765 C C . ALA A 1 103 ? -5.500 -10.994 8.335 1.00 90.19 103 ALA A C 1
ATOM 767 O O . ALA A 1 103 ? -5.718 -11.223 7.147 1.00 90.19 103 ALA A O 1
ATOM 768 N N . HIS A 1 104 ? -6.097 -9.987 8.979 1.00 92.69 104 HIS A N 1
ATOM 769 C CA . HIS A 1 104 ? -7.030 -9.085 8.304 1.00 92.69 104 HIS A CA 1
ATOM 770 C C . HIS A 1 104 ? -6.342 -8.213 7.260 1.00 92.69 104 HIS A C 1
ATOM 772 O O . HIS A 1 104 ? -6.869 -8.080 6.160 1.00 92.69 104 HIS A O 1
ATOM 778 N N . ALA A 1 105 ? -5.161 -7.669 7.562 1.00 94.31 105 ALA A N 1
ATOM 779 C CA . ALA A 1 105 ? -4.372 -6.919 6.591 1.00 94.31 105 ALA A CA 1
ATOM 780 C C . ALA A 1 105 ? -3.958 -7.797 5.401 1.00 94.31 105 ALA A C 1
ATOM 782 O O . ALA A 1 105 ? -4.070 -7.373 4.252 1.00 94.31 105 ALA A O 1
ATOM 783 N N . LEU A 1 106 ? -3.556 -9.045 5.659 1.00 95.81 106 LEU A N 1
ATOM 784 C CA . LEU A 1 106 ? -3.212 -10.003 4.614 1.00 95.81 106 LEU A CA 1
ATOM 785 C C . LEU A 1 106 ? -4.405 -10.264 3.689 1.00 95.81 106 LEU A C 1
ATOM 787 O O . LEU A 1 106 ? -4.253 -10.170 2.478 1.00 95.81 106 LEU A O 1
ATOM 791 N N . VAL A 1 107 ? -5.594 -10.536 4.236 1.00 96.62 107 VAL A N 1
ATOM 792 C CA . VAL A 1 107 ? -6.817 -10.743 3.438 1.00 96.62 107 VAL A CA 1
ATOM 793 C C . VAL A 1 107 ? -7.209 -9.473 2.681 1.00 96.62 107 VAL A C 1
ATOM 795 O O . VAL A 1 107 ? -7.527 -9.546 1.494 1.00 96.62 107 VAL A O 1
ATOM 798 N N . ALA A 1 108 ? -7.147 -8.317 3.342 1.00 97.38 108 ALA A N 1
ATOM 799 C CA . ALA A 1 108 ? -7.491 -7.025 2.760 1.00 97.38 108 ALA A CA 1
ATOM 800 C C . ALA A 1 108 ? -6.579 -6.631 1.594 1.00 97.38 108 ALA A C 1
ATOM 802 O O . ALA A 1 108 ? -7.047 -5.994 0.658 1.00 97.38 108 ALA A O 1
ATOM 803 N N . LEU A 1 109 ? -5.305 -7.027 1.615 1.00 97.81 109 LEU A N 1
ATOM 804 C CA . LEU A 1 109 ? -4.387 -6.825 0.493 1.00 97.81 109 LEU A CA 1
ATOM 805 C C . LEU A 1 109 ? -4.540 -7.916 -0.568 1.00 97.81 109 LEU A C 1
ATOM 807 O O . LEU A 1 109 ? -4.627 -7.610 -1.756 1.00 97.81 109 LEU A O 1
ATOM 811 N N . ALA A 1 110 ? -4.594 -9.183 -0.151 1.00 97.56 110 ALA A N 1
ATOM 812 C CA . ALA A 1 110 ? -4.604 -10.328 -1.053 1.00 97.56 110 ALA A CA 1
ATOM 813 C C . ALA A 1 110 ? -5.836 -10.332 -1.959 1.00 97.56 110 ALA A C 1
ATOM 815 O O . ALA A 1 110 ? -5.693 -10.456 -3.173 1.00 97.56 110 ALA A O 1
ATOM 816 N N . ALA A 1 111 ? -7.032 -10.178 -1.383 1.00 97.19 111 ALA A N 1
ATOM 817 C CA . ALA A 1 111 ? -8.286 -10.306 -2.118 1.00 97.19 111 ALA A CA 1
ATOM 818 C C . ALA A 1 111 ? -8.384 -9.328 -3.308 1.00 97.19 111 ALA A C 1
ATOM 820 O O . ALA A 1 111 ? -8.545 -9.802 -4.435 1.00 97.19 111 ALA A O 1
ATOM 821 N N . PRO A 1 112 ? -8.234 -8.001 -3.128 1.00 97.38 112 PRO A N 1
ATOM 822 C CA . PRO A 1 112 ? -8.307 -7.075 -4.249 1.00 97.38 112 PRO A CA 1
ATOM 823 C C . PRO A 1 112 ? -7.052 -7.094 -5.125 1.00 97.38 112 PRO A C 1
ATOM 825 O O . PRO A 1 112 ? -7.190 -7.079 -6.343 1.00 97.38 112 PRO A O 1
ATOM 828 N N . CYS A 1 113 ? -5.835 -7.167 -4.568 1.00 97.69 113 CYS A N 1
ATOM 829 C CA . CYS A 1 113 ? -4.622 -7.065 -5.390 1.00 97.69 113 CYS A CA 1
ATOM 830 C C . CYS A 1 113 ? -4.435 -8.284 -6.299 1.00 97.69 113 CYS A C 1
ATOM 832 O O . CYS A 1 113 ? -4.080 -8.119 -7.462 1.00 97.69 113 CYS A O 1
ATOM 834 N N . VAL A 1 114 ? -4.714 -9.500 -5.810 1.00 96.50 114 VAL A N 1
ATOM 835 C CA . VAL A 1 114 ? -4.645 -10.710 -6.645 1.00 96.50 114 VAL A CA 1
ATOM 836 C C . VAL A 1 114 ? -5.737 -10.677 -7.710 1.00 96.50 114 VAL A C 1
ATOM 838 O O . VAL A 1 114 ? -5.443 -10.923 -8.877 1.00 96.50 114 VAL A O 1
ATOM 841 N N . LEU A 1 115 ? -6.976 -10.325 -7.348 1.00 97.06 115 LEU A N 1
ATOM 842 C CA . LEU A 1 115 ? -8.072 -10.230 -8.313 1.00 97.06 115 LEU A CA 1
ATOM 843 C C . LEU A 1 115 ? -7.771 -9.205 -9.414 1.00 97.06 115 LEU A C 1
ATOM 845 O O . LEU A 1 115 ? -7.953 -9.498 -10.594 1.00 97.06 115 LEU A O 1
ATOM 849 N N . LEU A 1 116 ? -7.277 -8.024 -9.041 1.00 96.88 116 LEU A N 1
ATOM 850 C CA . LEU A 1 116 ? -6.940 -6.960 -9.985 1.00 96.88 116 LEU A CA 1
ATOM 851 C C . LEU A 1 116 ? -5.713 -7.298 -10.828 1.00 96.88 116 LEU A C 1
ATOM 853 O O . LEU A 1 116 ? -5.695 -6.956 -12.006 1.00 96.88 116 LEU A O 1
ATOM 857 N N . LEU A 1 117 ? -4.722 -8.002 -10.275 1.00 95.31 117 LEU A N 1
ATOM 858 C CA . LEU A 1 117 ? -3.598 -8.512 -11.055 1.00 95.31 117 LEU A CA 1
ATOM 859 C C . LEU A 1 117 ? -4.081 -9.499 -12.124 1.00 95.31 117 LEU A C 1
ATOM 861 O O . LEU A 1 117 ? -3.704 -9.374 -13.286 1.00 95.31 117 LEU A O 1
ATOM 865 N N . LEU A 1 118 ? -4.944 -10.450 -11.753 1.00 94.12 118 LEU A N 1
ATOM 866 C CA . LEU A 1 118 ? -5.530 -11.390 -12.709 1.00 94.12 118 LEU A CA 1
ATOM 867 C C . LEU A 1 118 ? -6.363 -10.645 -13.758 1.00 94.12 118 LEU A C 1
ATOM 869 O O . LEU A 1 118 ? -6.200 -10.884 -14.949 1.00 94.12 118 LEU A O 1
ATOM 873 N N . TYR A 1 119 ? -7.196 -9.690 -13.349 1.00 94.62 119 TYR A N 1
ATOM 874 C CA . TYR A 1 119 ? -7.955 -8.853 -14.276 1.00 94.62 119 TYR A CA 1
ATOM 875 C C . TYR A 1 119 ? -7.040 -8.087 -15.249 1.00 94.62 119 TYR A C 1
ATOM 877 O O . TYR A 1 119 ? -7.263 -8.108 -16.461 1.00 94.62 119 TYR A O 1
ATOM 885 N N . ALA A 1 120 ? -5.963 -7.477 -14.751 1.00 93.44 120 ALA A N 1
ATOM 886 C CA . ALA A 1 120 ? -4.990 -6.768 -15.573 1.00 93.44 120 ALA A CA 1
ATOM 887 C C . ALA A 1 120 ? -4.307 -7.705 -16.582 1.00 93.44 120 ALA A C 1
ATOM 889 O O . ALA A 1 120 ? -4.243 -7.383 -17.768 1.00 93.44 120 ALA A O 1
ATOM 890 N N . CYS A 1 121 ? -3.849 -8.880 -16.143 1.00 90.06 121 CYS A N 1
ATOM 891 C CA . CYS A 1 121 ? -3.161 -9.847 -16.995 1.00 90.06 121 CYS A CA 1
ATOM 892 C C . CYS A 1 121 ? -4.094 -10.531 -18.007 1.00 90.06 121 CYS A C 1
ATOM 894 O O . CYS A 1 121 ? -3.703 -10.709 -19.154 1.00 90.06 121 CYS A O 1
ATOM 896 N N . PHE A 1 122 ? -5.318 -10.906 -17.632 1.00 89.56 122 PHE A N 1
ATOM 897 C CA . PHE A 1 122 ? -6.210 -11.683 -18.503 1.00 89.56 122 PHE A CA 1
ATOM 898 C C . PHE A 1 122 ? -7.143 -10.833 -19.364 1.00 89.56 122 PHE A C 1
ATOM 900 O O . PHE A 1 122 ? -7.493 -11.245 -20.469 1.00 89.56 122 PHE A O 1
ATOM 907 N N . VAL A 1 123 ? -7.567 -9.664 -18.881 1.00 90.69 123 VAL A N 1
ATOM 908 C CA . VAL A 1 123 ? -8.607 -8.868 -19.547 1.00 90.69 123 VAL A CA 1
ATOM 909 C C . VAL A 1 123 ? -8.020 -7.647 -20.233 1.00 90.69 123 VAL A C 1
ATOM 911 O O . VAL A 1 123 ? -8.352 -7.415 -21.396 1.00 90.69 123 VAL A O 1
ATOM 914 N N . VAL A 1 124 ? -7.150 -6.902 -19.545 1.00 90.75 124 VAL A N 1
ATOM 915 C CA . VAL A 1 124 ? -6.739 -5.559 -19.983 1.00 90.75 124 VAL A CA 1
ATOM 916 C C . VAL A 1 124 ? -5.453 -5.575 -20.804 1.00 90.75 124 VAL A C 1
ATOM 918 O O . VAL A 1 124 ? -5.475 -5.224 -21.977 1.00 90.75 124 VAL A O 1
ATOM 921 N N . VAL A 1 125 ? -4.336 -5.987 -20.200 1.00 87.81 125 VAL A N 1
ATOM 922 C CA . VAL A 1 125 ? -3.003 -5.926 -20.819 1.00 87.81 125 VAL A CA 1
ATOM 923 C C . VAL A 1 125 ? -2.758 -7.128 -21.727 1.00 87.81 125 VAL A C 1
ATOM 925 O O . VAL A 1 125 ? -2.154 -6.982 -22.784 1.00 87.81 125 VAL A O 1
ATOM 928 N N . ARG A 1 126 ? -3.238 -8.315 -21.327 1.00 86.81 126 ARG A N 1
ATOM 929 C CA . ARG A 1 126 ? -3.087 -9.575 -22.079 1.00 86.81 126 ARG A CA 1
ATOM 930 C C . ARG A 1 126 ? -1.655 -9.821 -22.576 1.00 86.81 126 ARG A C 1
ATOM 932 O O . ARG A 1 126 ? -1.471 -10.080 -23.770 1.00 86.81 126 ARG A O 1
ATOM 939 N N . PRO A 1 127 ? -0.634 -9.765 -21.695 1.00 83.00 127 PRO A N 1
ATOM 940 C CA . PRO A 1 127 ? 0.709 -10.126 -22.111 1.00 83.00 127 PRO A CA 1
ATOM 941 C C . PRO A 1 127 ? 0.715 -11.591 -22.568 1.00 83.00 127 PRO A C 1
ATOM 943 O O . PRO A 1 127 ? -0.059 -12.421 -22.081 1.00 83.00 127 PRO A O 1
ATOM 946 N N . ARG A 1 128 ? 1.567 -11.911 -23.542 1.00 78.88 128 ARG A N 1
ATOM 947 C CA . ARG A 1 128 ? 1.817 -13.290 -23.967 1.00 78.88 128 ARG A CA 1
ATOM 948 C C . ARG A 1 128 ? 3.258 -13.646 -23.604 1.00 78.88 128 ARG A C 1
ATOM 950 O O . ARG A 1 128 ? 4.155 -13.057 -24.203 1.00 78.88 128 ARG A O 1
ATOM 957 N N . PRO A 1 129 ? 3.494 -14.604 -22.689 1.00 81.69 129 PRO A N 1
ATOM 958 C CA . PRO A 1 129 ? 2.535 -15.311 -21.819 1.00 81.69 129 PRO A CA 1
ATOM 959 C C . PRO A 1 129 ? 1.836 -14.417 -20.772 1.00 81.69 129 PRO A C 1
ATOM 961 O O . PRO A 1 129 ? 2.331 -13.357 -20.413 1.00 81.69 129 PRO A O 1
ATOM 964 N N . TRP A 1 130 ? 0.686 -14.835 -20.230 1.00 76.69 130 TRP A N 1
ATOM 965 C CA . TRP A 1 130 ? -0.056 -13.994 -19.266 1.00 76.69 130 TRP A CA 1
ATOM 966 C C . TRP A 1 130 ? 0.640 -13.864 -17.900 1.00 76.69 130 TRP A C 1
ATOM 968 O O . TRP A 1 130 ? 0.343 -12.943 -17.138 1.00 76.69 130 TRP A O 1
ATOM 978 N N . TRP A 1 131 ? 1.572 -14.772 -17.596 1.00 76.00 131 TRP A N 1
ATOM 979 C CA . TRP A 1 131 ? 2.363 -14.813 -16.362 1.00 76.00 131 TRP A CA 1
ATOM 980 C C . TRP A 1 131 ? 3.727 -14.122 -16.470 1.00 76.00 131 TRP A C 1
ATOM 982 O O . TRP A 1 131 ? 4.532 -14.271 -15.549 1.00 76.00 131 TRP A O 1
ATOM 992 N N . THR A 1 132 ? 4.009 -13.395 -17.558 1.00 86.81 132 THR A N 1
ATOM 993 C CA . THR A 1 132 ? 5.318 -12.761 -17.761 1.00 86.81 132 THR A CA 1
ATOM 994 C C . THR A 1 132 ? 5.708 -11.918 -16.551 1.00 86.81 132 THR A C 1
ATOM 996 O O . THR A 1 132 ? 5.012 -10.964 -16.174 1.00 86.81 132 THR A O 1
ATOM 999 N N . ALA A 1 133 ? 6.859 -12.239 -15.961 1.00 87.25 133 ALA A N 1
ATOM 1000 C CA . ALA A 1 133 ? 7.331 -11.608 -14.737 1.00 87.25 133 ALA A CA 1
ATOM 1001 C C . ALA A 1 133 ? 7.521 -10.091 -14.906 1.00 87.25 133 ALA A C 1
ATOM 1003 O O . ALA A 1 133 ? 7.184 -9.328 -14.001 1.00 87.25 133 ALA A O 1
ATOM 1004 N N . ARG A 1 134 ? 7.961 -9.634 -16.090 1.00 88.38 134 ARG A N 1
ATOM 1005 C CA . ARG A 1 134 ? 8.107 -8.201 -16.423 1.00 88.38 134 ARG A CA 1
ATOM 1006 C C . ARG A 1 134 ? 6.815 -7.398 -16.315 1.00 88.38 134 ARG A C 1
ATOM 1008 O O . ARG A 1 134 ? 6.893 -6.197 -16.091 1.00 88.38 134 ARG A O 1
ATOM 1015 N N . THR A 1 135 ? 5.651 -8.021 -16.479 1.00 88.62 135 THR A N 1
ATOM 1016 C CA . THR A 1 135 ? 4.361 -7.332 -16.339 1.00 88.62 135 THR A CA 1
ATOM 1017 C C . THR A 1 135 ? 3.777 -7.572 -14.955 1.00 88.62 135 THR A C 1
ATOM 1019 O O . THR A 1 135 ? 3.388 -6.625 -14.277 1.00 88.62 135 THR A O 1
ATOM 1022 N N . ALA A 1 136 ? 3.754 -8.824 -14.496 1.00 91.81 136 ALA A N 1
ATOM 1023 C CA . ALA A 1 136 ? 3.109 -9.169 -13.236 1.00 91.81 136 ALA A CA 1
ATOM 1024 C C . ALA A 1 136 ? 3.808 -8.543 -12.017 1.00 91.81 136 ALA A C 1
ATOM 1026 O O . ALA A 1 136 ? 3.134 -8.070 -11.100 1.00 91.81 136 ALA A O 1
ATOM 1027 N N . VAL A 1 137 ? 5.147 -8.504 -12.009 1.00 92.62 137 VAL A N 1
ATOM 1028 C CA . VAL A 1 137 ? 5.925 -7.999 -10.869 1.00 92.62 137 VAL A CA 1
ATOM 1029 C C . VAL A 1 137 ? 5.738 -6.493 -10.654 1.00 92.62 137 VAL A C 1
ATOM 1031 O O . VAL A 1 137 ? 5.377 -6.124 -9.535 1.00 92.62 137 VAL A O 1
ATOM 1034 N N . PRO A 1 138 ? 5.903 -5.612 -11.663 1.00 91.75 138 PRO A N 1
ATOM 1035 C CA . PRO A 1 138 ? 5.677 -4.181 -11.466 1.00 91.75 138 PRO A CA 1
ATOM 1036 C C . PRO A 1 138 ? 4.226 -3.846 -11.121 1.00 91.75 138 PRO A C 1
ATOM 1038 O O . PRO A 1 138 ? 3.991 -3.057 -10.208 1.00 91.75 138 PRO A O 1
ATOM 1041 N N . VAL A 1 139 ? 3.253 -4.482 -11.790 1.00 93.94 139 VAL A N 1
ATOM 1042 C CA . VAL A 1 139 ? 1.824 -4.250 -11.519 1.00 93.94 139 VAL A CA 1
ATOM 1043 C C . VAL A 1 139 ? 1.499 -4.616 -10.076 1.00 93.94 139 VAL A C 1
ATOM 1045 O O . VAL A 1 139 ? 0.995 -3.781 -9.330 1.00 93.94 139 VAL A O 1
ATOM 1048 N N . MET A 1 140 ? 1.851 -5.827 -9.642 1.00 95.38 140 MET A N 1
ATOM 1049 C CA . MET A 1 140 ? 1.599 -6.253 -8.267 1.00 95.38 140 MET A CA 1
ATOM 1050 C C . MET A 1 140 ? 2.368 -5.401 -7.251 1.00 95.38 140 MET A C 1
ATOM 1052 O O . MET A 1 140 ? 1.810 -5.037 -6.221 1.00 95.38 140 MET A O 1
ATOM 1056 N N . GLY A 1 141 ? 3.624 -5.047 -7.539 1.00 94.12 141 GLY A N 1
ATOM 1057 C CA . GLY A 1 141 ? 4.438 -4.194 -6.672 1.00 94.12 141 GLY A CA 1
ATOM 1058 C C . GLY A 1 141 ? 3.805 -2.821 -6.438 1.00 94.12 141 GLY A C 1
ATOM 1059 O O . GLY A 1 141 ? 3.711 -2.374 -5.294 1.00 94.12 141 GLY A O 1
ATOM 1060 N N . MET A 1 142 ? 3.296 -2.183 -7.496 1.00 94.44 142 MET A N 1
ATOM 1061 C CA . MET A 1 142 ? 2.592 -0.902 -7.390 1.00 94.44 142 MET A CA 1
ATOM 1062 C C . MET A 1 142 ? 1.257 -1.031 -6.649 1.00 94.44 142 MET A C 1
ATOM 1064 O O . MET A 1 142 ? 0.962 -0.184 -5.800 1.00 94.44 142 MET A O 1
ATOM 1068 N N . LEU A 1 143 ? 0.472 -2.079 -6.935 1.00 96.62 143 LEU A N 1
ATOM 1069 C CA . LEU A 1 143 ? -0.793 -2.341 -6.242 1.00 96.62 143 LEU A CA 1
ATOM 1070 C C . LEU A 1 143 ? -0.556 -2.547 -4.740 1.00 96.62 143 LEU A C 1
ATOM 1072 O O . LEU A 1 143 ? -1.150 -1.838 -3.932 1.00 96.62 143 LEU A O 1
ATOM 1076 N N . LEU A 1 144 ? 0.359 -3.446 -4.363 1.00 96.62 144 LEU A N 1
ATOM 1077 C CA . LEU A 1 144 ? 0.677 -3.744 -2.965 1.00 96.62 144 LEU A CA 1
ATOM 1078 C C . LEU A 1 144 ? 1.275 -2.543 -2.231 1.00 96.62 144 LEU A C 1
ATOM 1080 O O . LEU A 1 144 ? 0.893 -2.293 -1.091 1.00 96.62 144 LEU A O 1
ATOM 1084 N N . GLY A 1 145 ? 2.183 -1.786 -2.854 1.00 92.69 145 GLY A N 1
ATOM 1085 C CA . GLY A 1 145 ? 2.812 -0.622 -2.222 1.00 92.69 145 GLY A CA 1
ATOM 1086 C C . GLY A 1 145 ? 1.803 0.471 -1.850 1.00 92.69 145 GLY A C 1
ATOM 1087 O O . GLY A 1 145 ? 1.811 0.983 -0.724 1.00 92.69 145 GLY A O 1
ATOM 1088 N N . ASN A 1 146 ? 0.881 0.781 -2.766 1.00 95.94 146 ASN A N 1
ATOM 1089 C CA . ASN A 1 146 ? -0.179 1.760 -2.520 1.00 95.94 146 ASN A CA 1
ATOM 1090 C C . ASN A 1 146 ? -1.261 1.206 -1.585 1.00 95.94 146 ASN A C 1
ATOM 1092 O O . ASN A 1 146 ? -1.653 1.885 -0.635 1.00 95.94 146 ASN A O 1
ATOM 1096 N N . ALA A 1 147 ? -1.709 -0.035 -1.797 1.00 97.12 147 ALA A N 1
ATOM 1097 C CA . ALA A 1 147 ? -2.728 -0.665 -0.964 1.00 97.12 147 ALA A CA 1
ATOM 1098 C C . ALA A 1 147 ? -2.250 -0.867 0.483 1.00 97.12 147 ALA A C 1
ATOM 1100 O O . ALA A 1 147 ? -3.027 -0.658 1.406 1.00 97.12 147 ALA A O 1
ATOM 1101 N N . CYS A 1 148 ? -0.970 -1.183 0.709 1.00 95.44 148 CYS A N 1
ATOM 1102 C CA . CYS A 1 148 ? -0.368 -1.258 2.046 1.00 95.44 148 CYS A CA 1
ATOM 1103 C C . CYS A 1 148 ? -0.512 0.069 2.803 1.00 95.44 148 CYS A C 1
ATOM 1105 O O . CYS A 1 148 ? -0.956 0.090 3.952 1.00 95.44 148 CYS A O 1
ATOM 1107 N N . SER A 1 149 ? -0.200 1.184 2.138 1.00 95.19 149 SER A N 1
ATOM 1108 C CA . SER A 1 149 ? -0.346 2.519 2.725 1.00 95.19 149 SER A CA 1
ATOM 1109 C C . SER A 1 149 ? -1.819 2.872 2.963 1.00 95.19 149 SER A C 1
ATOM 1111 O O . SER A 1 149 ? -2.153 3.413 4.014 1.00 95.19 149 SER A O 1
ATOM 1113 N N . ALA A 1 150 ? -2.710 2.506 2.038 1.00 97.00 150 ALA A N 1
ATOM 1114 C CA . ALA A 1 150 ? -4.150 2.706 2.178 1.00 97.00 150 ALA A CA 1
ATOM 1115 C C . ALA A 1 150 ? -4.739 1.916 3.362 1.00 97.00 150 ALA A C 1
ATOM 1117 O O . ALA A 1 150 ? -5.502 2.473 4.148 1.00 97.00 150 ALA A O 1
ATOM 1118 N N . VAL A 1 151 ? -4.346 0.649 3.532 1.00 97.31 151 VAL A N 1
ATOM 1119 C CA . VAL A 1 151 ? -4.744 -0.199 4.668 1.00 97.31 151 VAL A CA 1
ATOM 1120 C C . VAL A 1 151 ? -4.235 0.382 5.984 1.00 97.31 151 VAL A C 1
ATOM 1122 O O . VAL A 1 151 ? -5.006 0.464 6.937 1.00 97.31 151 VAL A O 1
ATOM 1125 N N . ALA A 1 152 ? -2.980 0.836 6.041 1.00 95.19 152 ALA A N 1
ATOM 1126 C CA . ALA A 1 152 ? -2.433 1.479 7.234 1.00 95.19 152 ALA A CA 1
ATOM 1127 C C . ALA A 1 152 ? -3.242 2.724 7.637 1.00 95.19 152 ALA A C 1
ATOM 1129 O O . ALA A 1 152 ? -3.640 2.837 8.794 1.00 95.19 152 ALA A O 1
ATOM 1130 N N . LEU A 1 153 ? -3.551 3.615 6.685 1.00 95.94 153 LEU A N 1
ATOM 1131 C CA . LEU A 1 153 ? -4.374 4.808 6.930 1.00 95.94 153 LEU A CA 1
ATOM 1132 C C . LEU A 1 153 ? -5.813 4.457 7.329 1.00 95.94 153 LEU A C 1
ATOM 1134 O O . LEU A 1 153 ? -6.367 5.095 8.222 1.00 95.94 153 LEU A O 1
ATOM 1138 N N . ALA A 1 154 ? -6.417 3.448 6.694 1.00 96.69 154 ALA A N 1
ATOM 1139 C CA . ALA A 1 154 ? -7.759 2.985 7.039 1.00 96.69 154 ALA A CA 1
ATOM 1140 C C . ALA A 1 154 ? -7.814 2.482 8.485 1.00 96.69 154 ALA A C 1
ATOM 1142 O O . ALA A 1 154 ? -8.704 2.862 9.241 1.00 96.69 154 ALA A O 1
ATOM 1143 N N . LEU A 1 155 ? -6.856 1.634 8.868 1.00 94.81 155 LEU A N 1
ATOM 1144 C CA . LEU A 1 155 ? -6.781 1.065 10.208 1.00 94.81 155 LEU A CA 1
ATOM 1145 C C . LEU A 1 155 ? -6.511 2.150 11.248 1.00 94.81 155 LEU A C 1
ATOM 1147 O O . LEU A 1 155 ? -7.226 2.205 12.241 1.00 94.81 155 LEU A O 1
ATOM 1151 N N . ASP A 1 156 ? -5.547 3.037 11.008 1.00 93.31 156 ASP A N 1
ATOM 1152 C CA . ASP A 1 156 ? -5.221 4.112 11.948 1.00 93.31 156 ASP A CA 1
ATOM 1153 C C . ASP A 1 156 ? -6.410 5.069 12.139 1.00 93.31 156 ASP A C 1
ATOM 1155 O O . ASP A 1 156 ? -6.848 5.288 13.265 1.00 93.31 156 ASP A O 1
ATOM 1159 N N . SER A 1 157 ? -7.032 5.526 11.045 1.00 94.69 157 SER A N 1
ATOM 1160 C CA . SER A 1 157 ? -8.211 6.402 11.095 1.00 94.69 157 SER A CA 1
ATOM 1161 C C . SER A 1 157 ? -9.418 5.740 11.768 1.00 94.69 157 SER A C 1
ATOM 1163 O O . SER A 1 157 ? -10.131 6.392 12.537 1.00 94.69 157 SER A O 1
ATOM 1165 N N . LEU A 1 158 ? -9.656 4.449 11.506 1.00 94.31 158 LEU A N 1
ATOM 1166 C CA . LEU A 1 158 ? -10.746 3.700 12.127 1.00 94.31 158 LEU A CA 1
ATOM 1167 C C . LEU A 1 158 ? -10.525 3.550 13.632 1.00 94.31 158 LEU A C 1
ATOM 1169 O O . LEU A 1 158 ? -11.427 3.843 14.415 1.00 94.31 158 LEU A O 1
ATOM 1173 N N . LEU A 1 159 ? -9.358 3.043 14.025 1.00 91.38 159 LEU A N 1
ATOM 1174 C CA . LEU A 1 159 ? -9.052 2.719 15.414 1.00 91.38 159 LEU A CA 1
ATOM 1175 C C . LEU A 1 159 ? -8.996 3.994 16.262 1.00 91.38 159 LEU A C 1
ATOM 1177 O O . LEU A 1 159 ? -9.586 4.032 17.340 1.00 91.38 159 LEU A O 1
ATOM 1181 N N . ASP A 1 160 ? -8.416 5.069 15.728 1.00 90.88 160 ASP A N 1
ATOM 1182 C CA . ASP A 1 160 ? -8.441 6.386 16.359 1.00 90.88 160 ASP A CA 1
ATOM 1183 C C . ASP A 1 160 ? -9.875 6.920 16.522 1.00 90.88 160 ASP A C 1
ATOM 1185 O O . ASP A 1 160 ? -10.269 7.324 17.616 1.00 90.88 160 ASP A O 1
ATOM 1189 N N . SER A 1 161 ? -10.714 6.813 15.485 1.00 91.06 161 SER A N 1
ATOM 1190 C CA . SER A 1 161 ? -12.127 7.211 15.568 1.00 91.06 161 SER A CA 1
ATOM 1191 C C . SER A 1 161 ? -12.905 6.403 16.611 1.00 91.06 161 SER A C 1
ATOM 1193 O O . SER A 1 161 ? -13.708 6.972 17.349 1.00 91.06 161 SER A O 1
ATOM 1195 N N . LEU A 1 162 ? -12.678 5.088 16.693 1.00 89.06 162 LEU A N 1
ATOM 1196 C CA . LEU A 1 162 ? -13.335 4.218 17.673 1.00 89.06 162 LEU A CA 1
ATOM 1197 C C . LEU A 1 162 ? -12.851 4.485 19.104 1.00 89.06 162 LEU A C 1
ATOM 1199 O O . LEU A 1 162 ? -13.651 4.386 20.033 1.00 89.06 162 LEU A O 1
ATOM 1203 N N . LYS A 1 163 ? -11.573 4.840 19.290 1.00 86.31 163 LYS A N 1
ATOM 1204 C CA . LYS A 1 163 ? -11.006 5.205 20.595 1.00 86.31 163 LYS A CA 1
ATOM 1205 C C . LYS A 1 163 ? -11.545 6.559 21.065 1.00 86.31 163 LYS A C 1
ATOM 1207 O O . LYS A 1 163 ? -12.122 6.645 22.149 1.00 86.31 163 LYS A O 1
ATOM 1212 N N . ASN A 1 164 ? -11.435 7.585 20.221 1.00 88.19 164 ASN A N 1
ATOM 1213 C CA . ASN A 1 164 ? -11.789 8.967 20.558 1.00 88.19 164 ASN A CA 1
ATOM 1214 C C . ASN A 1 164 ? -13.304 9.191 20.667 1.00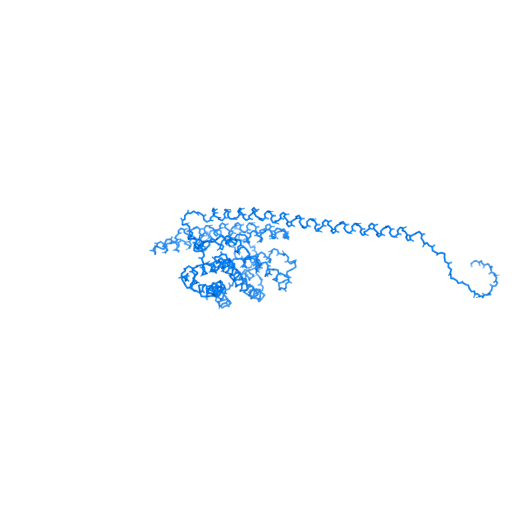 88.19 164 ASN A C 1
ATOM 1216 O O . ASN A 1 164 ? -13.741 10.060 21.413 1.00 88.19 164 ASN A O 1
ATOM 1220 N N . LYS A 1 165 ? -14.120 8.403 19.953 1.00 87.44 165 LYS A N 1
ATOM 1221 C CA . LYS A 1 165 ? -15.593 8.464 20.013 1.00 87.44 165 LYS A CA 1
ATOM 1222 C C . LYS A 1 165 ? -16.201 7.246 20.712 1.00 87.44 165 LYS A C 1
ATOM 1224 O O . LYS A 1 165 ? -17.341 6.879 20.421 1.00 87.44 165 LYS A O 1
ATOM 1229 N N . SER A 1 166 ? -15.456 6.612 21.618 1.00 85.75 166 SER A N 1
ATOM 1230 C CA . SER A 1 166 ? -15.896 5.385 22.296 1.00 85.75 166 SER A CA 1
ATOM 1231 C C . SER A 1 166 ? -17.220 5.563 23.044 1.00 85.75 166 SER A C 1
ATOM 1233 O O . SER A 1 166 ? -18.113 4.736 22.876 1.00 85.75 166 SER A O 1
ATOM 1235 N N . ASP A 1 167 ? -17.409 6.682 23.745 1.00 87.38 167 ASP A N 1
ATOM 1236 C CA . ASP A 1 167 ? -18.653 6.989 24.469 1.00 87.38 167 ASP A CA 1
ATOM 1237 C C . ASP A 1 167 ? -19.867 7.065 23.532 1.00 87.38 167 ASP A C 1
ATOM 1239 O O . ASP A 1 167 ? -20.956 6.582 23.845 1.00 87.38 167 ASP A O 1
ATOM 1243 N N . ARG A 1 168 ? -19.680 7.622 22.328 1.00 88.38 168 ARG A N 1
ATOM 1244 C CA . ARG A 1 168 ? -20.743 7.706 21.320 1.00 88.38 168 ARG A CA 1
ATOM 1245 C C . ARG A 1 168 ? -21.102 6.330 20.770 1.00 88.38 168 ARG A C 1
ATOM 1247 O O . ARG A 1 168 ? -22.283 6.047 20.574 1.00 88.38 168 ARG A O 1
ATOM 1254 N N . VAL A 1 169 ? -20.098 5.493 20.513 1.00 88.06 169 VAL A N 1
ATOM 1255 C CA . VAL A 1 169 ? -20.291 4.112 20.051 1.00 88.06 169 VAL A CA 1
ATOM 1256 C C . VAL A 1 169 ? -21.032 3.299 21.116 1.00 88.06 169 VAL A C 1
ATOM 1258 O O . VAL A 1 169 ? -22.005 2.624 20.789 1.00 88.06 169 VAL A O 1
ATOM 1261 N N . GLU A 1 170 ? -20.633 3.410 22.384 1.00 86.81 170 GLU A N 1
ATOM 1262 C CA . GLU A 1 170 ? -21.284 2.732 23.512 1.00 86.81 170 GLU A CA 1
ATOM 1263 C C . GLU A 1 170 ? -22.732 3.201 23.707 1.00 86.81 170 GLU A C 1
ATOM 1265 O O . GLU A 1 170 ? -23.624 2.366 23.858 1.00 86.81 170 GLU A O 1
ATOM 1270 N N . ALA A 1 171 ? -22.997 4.508 23.606 1.00 89.50 171 ALA A N 1
ATOM 1271 C CA . ALA A 1 171 ? -24.350 5.055 23.685 1.00 89.50 171 ALA A CA 1
ATOM 1272 C C . ALA A 1 171 ? -25.262 4.542 22.557 1.00 89.50 171 ALA A C 1
ATOM 1274 O O . ALA A 1 171 ? -26.410 4.182 22.805 1.00 89.50 171 ALA A O 1
ATOM 1275 N N . LEU A 1 172 ? -24.766 4.470 21.317 1.00 89.19 172 LEU A N 1
ATOM 1276 C CA . LEU A 1 172 ? -25.541 3.937 20.191 1.00 89.19 172 LEU A CA 1
ATOM 1277 C C . LEU A 1 172 ? -25.871 2.456 20.382 1.00 89.19 172 LEU A C 1
ATOM 1279 O O . LEU A 1 172 ? -27.004 2.045 20.147 1.00 89.19 172 LEU A O 1
ATOM 1283 N N . VAL A 1 173 ? -24.906 1.665 20.850 1.00 87.94 173 VAL A N 1
ATOM 1284 C CA . VAL A 1 173 ? -25.124 0.246 21.151 1.00 87.94 173 VAL A CA 1
ATOM 1285 C C . VAL A 1 173 ? -26.124 0.072 22.297 1.00 87.94 173 VAL A C 1
ATOM 1287 O O . VAL A 1 173 ? -26.983 -0.804 22.221 1.00 87.94 173 VAL A O 1
ATOM 1290 N N . ALA A 1 174 ? -26.068 0.920 23.329 1.00 87.62 174 ALA A N 1
ATOM 1291 C CA . ALA A 1 174 ? -27.038 0.913 24.425 1.00 87.62 174 ALA A CA 1
ATOM 1292 C C . ALA A 1 174 ? -28.466 1.246 23.954 1.00 87.62 174 ALA A C 1
ATOM 1294 O O . ALA A 1 174 ? -29.430 0.724 24.506 1.00 87.62 174 ALA A O 1
ATOM 1295 N N . LEU A 1 175 ? -28.599 2.057 22.899 1.00 91.50 175 LEU A N 1
ATOM 1296 C CA . LEU A 1 175 ? -29.868 2.348 22.220 1.00 91.50 175 LEU A CA 1
ATOM 1297 C C . LEU A 1 175 ? -30.309 1.245 21.236 1.00 91.50 175 LEU A C 1
ATOM 1299 O O . LEU A 1 175 ? -31.309 1.413 20.543 1.00 91.50 175 LEU A O 1
ATOM 1303 N N . GLY A 1 176 ? -29.584 0.123 21.160 1.00 88.62 176 GLY A N 1
ATOM 1304 C CA . GLY A 1 176 ? -29.914 -1.020 20.306 1.00 88.62 176 GLY A CA 1
ATOM 1305 C C . GLY A 1 176 ? -29.311 -0.977 18.900 1.00 88.62 176 GLY A C 1
ATOM 1306 O O . GLY A 1 176 ? -29.651 -1.826 18.078 1.00 88.62 176 GLY A O 1
ATOM 1307 N N . ALA A 1 177 ? -28.412 -0.031 18.602 1.00 88.69 177 ALA A N 1
ATOM 1308 C CA . ALA A 1 177 ? -27.736 0.006 17.308 1.00 88.69 177 ALA A CA 1
ATOM 1309 C C . ALA A 1 177 ? -26.804 -1.201 17.132 1.00 88.69 177 ALA A C 1
ATOM 1311 O O . ALA A 1 177 ? -26.060 -1.596 18.036 1.00 88.69 177 ALA A O 1
ATOM 1312 N N . THR A 1 178 ? -26.781 -1.754 15.924 1.00 89.75 178 THR A N 1
ATOM 1313 C CA . THR A 1 178 ? -25.838 -2.816 15.568 1.00 89.75 178 THR A CA 1
ATOM 1314 C C . THR A 1 178 ? -24.405 -2.278 15.519 1.00 89.75 178 THR A C 1
ATOM 1316 O O . THR A 1 178 ? -24.160 -1.092 15.285 1.00 89.75 178 THR A O 1
ATOM 1319 N N . ARG A 1 179 ? -23.408 -3.168 15.634 1.00 85.56 179 ARG A N 1
ATOM 1320 C CA . ARG A 1 179 ? -21.983 -2.790 15.494 1.00 85.56 179 ARG A CA 1
ATOM 1321 C C . ARG A 1 179 ? -21.674 -2.023 14.201 1.00 85.56 179 ARG A C 1
ATOM 1323 O O . ARG A 1 179 ? -20.761 -1.203 14.187 1.00 85.56 179 ARG A O 1
ATOM 1330 N N . TRP A 1 180 ? -22.406 -2.293 13.119 1.00 90.50 180 TRP A N 1
ATOM 1331 C CA . TRP A 1 180 ? -22.207 -1.650 11.818 1.00 90.50 180 TRP A CA 1
ATOM 1332 C C . TRP A 1 180 ? -22.804 -0.246 11.772 1.00 90.50 180 TRP A C 1
ATOM 1334 O O . TRP A 1 180 ? -22.215 0.650 11.175 1.00 90.50 180 TRP A O 1
ATOM 1344 N N . GLU A 1 181 ? -23.937 -0.037 12.436 1.00 91.31 181 GLU A N 1
ATOM 1345 C CA . GLU A 1 181 ? -24.555 1.282 12.570 1.00 91.31 181 GLU A CA 1
ATOM 1346 C C . GLU A 1 181 ? -23.739 2.170 13.507 1.00 91.31 181 GLU A C 1
ATOM 1348 O O . GLU A 1 181 ? -23.421 3.304 13.149 1.00 91.31 181 GLU A O 1
ATOM 1353 N N . ALA A 1 182 ? -23.311 1.626 14.650 1.00 90.12 182 ALA A N 1
ATOM 1354 C CA . ALA A 1 182 ? -22.502 2.345 15.630 1.00 90.12 182 ALA A CA 1
ATOM 1355 C C . ALA A 1 182 ? -21.123 2.756 15.079 1.00 90.12 182 ALA A C 1
ATOM 1357 O O . ALA A 1 182 ? -20.609 3.817 15.421 1.00 90.12 182 ALA A O 1
ATOM 1358 N N . SER A 1 183 ? -20.534 1.953 14.183 1.00 92.12 183 SER A N 1
ATOM 1359 C CA . SER A 1 183 ? -19.228 2.234 13.561 1.00 92.12 183 SER A CA 1
ATOM 1360 C C . SER A 1 183 ? -19.310 2.914 12.190 1.00 92.12 183 SER A C 1
ATOM 1362 O O . SER A 1 183 ? -18.273 3.198 11.591 1.00 92.12 183 SER A O 1
ATOM 1364 N N . ARG A 1 184 ? -20.510 3.216 11.674 1.00 94.12 184 ARG A N 1
ATOM 1365 C CA . ARG A 1 184 ? -20.710 3.710 10.298 1.00 94.12 184 ARG A CA 1
ATOM 1366 C C . ARG A 1 184 ? -19.915 4.976 9.988 1.00 94.12 184 ARG A C 1
ATOM 1368 O O . ARG A 1 184 ? -19.381 5.122 8.889 1.00 94.12 184 ARG A O 1
ATOM 1375 N N . GLU A 1 185 ? -19.858 5.907 10.935 1.00 93.69 185 GLU A N 1
ATOM 1376 C CA . GLU A 1 185 ? -19.099 7.150 10.784 1.00 93.69 185 GLU A CA 1
ATOM 1377 C C . GLU A 1 185 ? -17.590 6.877 10.713 1.00 93.69 185 GLU A C 1
ATOM 1379 O O . GLU A 1 185 ? -16.922 7.360 9.798 1.00 93.69 185 GLU A O 1
ATOM 1384 N N . ALA A 1 186 ? -17.080 6.032 11.612 1.00 94.12 186 ALA A N 1
ATOM 1385 C CA . ALA A 1 186 ? -15.675 5.636 11.656 1.00 94.12 186 ALA A CA 1
ATOM 1386 C C . ALA A 1 186 ? -15.260 4.856 10.393 1.00 94.12 186 ALA A C 1
ATOM 1388 O O . ALA A 1 186 ? -14.211 5.127 9.816 1.00 94.12 186 ALA A O 1
ATOM 1389 N N . LEU A 1 187 ? -16.118 3.956 9.897 1.00 95.69 187 LEU A N 1
ATOM 1390 C CA . LEU A 1 187 ? -15.911 3.235 8.636 1.00 95.69 187 LEU A CA 1
ATOM 1391 C C . LEU A 1 187 ? -15.803 4.190 7.442 1.00 95.69 187 LEU A C 1
ATOM 1393 O O . LEU A 1 187 ? -14.897 4.060 6.623 1.00 95.69 187 LEU A O 1
ATOM 1397 N N . ARG A 1 188 ? -16.698 5.181 7.344 1.00 96.19 188 ARG A N 1
ATOM 1398 C CA . ARG A 1 188 ? -16.653 6.182 6.264 1.00 96.19 188 ARG A CA 1
ATOM 1399 C C . ARG A 1 188 ? -15.384 7.025 6.316 1.00 96.19 188 ARG A C 1
ATOM 1401 O O . ARG A 1 188 ? -14.806 7.298 5.266 1.00 96.19 188 ARG A O 1
ATOM 1408 N N . ALA A 1 189 ? -14.966 7.438 7.512 1.00 95.94 189 ALA A N 1
ATOM 1409 C CA . ALA A 1 189 ? -13.729 8.185 7.703 1.00 95.94 189 ALA A CA 1
ATOM 1410 C C . ALA A 1 189 ? -12.511 7.356 7.268 1.00 95.94 189 ALA A C 1
ATOM 1412 O O . ALA A 1 189 ? -11.711 7.832 6.466 1.00 95.94 189 ALA A O 1
ATOM 1413 N N . ALA A 1 190 ? -12.446 6.093 7.693 1.00 96.31 190 ALA A N 1
ATOM 1414 C CA . ALA A 1 190 ? -11.373 5.168 7.353 1.00 96.31 190 ALA A CA 1
ATOM 1415 C C . ALA A 1 190 ? -11.254 4.912 5.843 1.00 96.31 190 ALA A C 1
ATOM 1417 O O . ALA A 1 190 ? -10.169 5.032 5.272 1.00 96.31 190 ALA A O 1
ATOM 1418 N N . VAL A 1 191 ? -12.374 4.616 5.171 1.00 96.38 191 VAL A N 1
ATOM 1419 C CA . VAL A 1 191 ? -12.381 4.394 3.716 1.00 96.38 191 VAL A CA 1
ATOM 1420 C C . VAL A 1 191 ? -11.958 5.663 2.982 1.00 96.38 191 VAL A C 1
ATOM 1422 O O . VAL A 1 191 ? -11.097 5.600 2.106 1.00 96.38 191 VAL A O 1
ATOM 1425 N N . ARG A 1 192 ? -12.479 6.832 3.376 1.00 96.81 192 ARG A N 1
ATOM 1426 C CA . ARG A 1 192 ? -12.076 8.108 2.774 1.00 96.81 192 ARG A CA 1
ATOM 1427 C C . ARG A 1 192 ? -10.577 8.356 2.950 1.00 96.81 192 ARG A C 1
ATOM 1429 O O . ARG A 1 192 ? -9.906 8.637 1.964 1.00 96.81 192 ARG A O 1
ATOM 1436 N N . ALA A 1 193 ? -10.053 8.185 4.165 1.00 96.44 193 ALA A N 1
ATOM 1437 C CA . ALA A 1 193 ? -8.632 8.353 4.465 1.00 96.44 193 ALA A CA 1
ATOM 1438 C C . ALA A 1 193 ? -7.747 7.449 3.593 1.00 96.44 193 ALA A C 1
ATOM 1440 O O . ALA A 1 193 ? -6.729 7.900 3.076 1.00 96.44 193 ALA A O 1
ATOM 1441 N N . SER A 1 194 ? -8.166 6.201 3.366 1.00 96.19 194 SER A N 1
ATOM 1442 C CA . SER A 1 194 ? -7.435 5.245 2.525 1.00 96.19 194 SER A CA 1
ATOM 1443 C C . SER A 1 194 ? -7.375 5.638 1.041 1.00 96.19 194 SER A C 1
ATOM 1445 O O . SER A 1 194 ? -6.391 5.346 0.362 1.00 96.19 194 SER A O 1
ATOM 1447 N N . MET A 1 195 ? -8.401 6.333 0.539 1.00 95.69 195 MET A N 1
ATOM 1448 C CA . MET A 1 195 ? -8.512 6.725 -0.870 1.00 95.69 195 MET A CA 1
ATOM 1449 C C . MET A 1 195 ? -7.852 8.073 -1.171 1.00 95.69 195 MET A C 1
ATOM 1451 O O . MET A 1 195 ? -7.392 8.279 -2.296 1.00 95.69 195 MET A O 1
ATOM 1455 N N . THR A 1 196 ? -7.763 8.975 -0.186 1.00 96.94 196 THR A N 1
ATOM 1456 C CA . THR A 1 196 ? -7.225 10.335 -0.359 1.00 96.94 196 THR A CA 1
ATOM 1457 C C . THR A 1 196 ? -5.873 10.375 -1.084 1.00 96.94 196 THR A C 1
ATOM 1459 O O . THR A 1 196 ? -5.765 11.122 -2.056 1.00 96.94 196 THR A O 1
ATOM 1462 N N . PRO A 1 197 ? -4.851 9.564 -0.731 1.00 95.31 197 PRO A N 1
ATOM 1463 C CA . PRO A 1 197 ? -3.565 9.611 -1.430 1.00 95.31 197 PRO A CA 1
ATOM 1464 C C . PRO A 1 197 ? -3.664 9.211 -2.904 1.00 95.31 197 PRO A C 1
ATOM 1466 O O . PRO A 1 197 ? -2.911 9.712 -3.732 1.00 95.31 197 PRO A O 1
ATOM 1469 N N . THR A 1 198 ? -4.585 8.307 -3.251 1.00 94.88 198 THR A N 1
ATOM 1470 C CA . THR A 1 198 ? -4.759 7.862 -4.642 1.00 94.88 198 THR A CA 1
ATOM 1471 C C . THR A 1 198 ? -5.477 8.926 -5.462 1.00 94.88 198 THR A C 1
ATOM 1473 O O . THR A 1 198 ? -5.041 9.240 -6.563 1.00 94.88 198 THR A O 1
ATOM 1476 N N . ILE A 1 199 ? -6.515 9.549 -4.895 1.00 95.31 199 ILE A N 1
ATOM 1477 C CA . ILE A 1 199 ? -7.221 10.672 -5.528 1.00 95.31 199 ILE A CA 1
ATOM 1478 C C . ILE A 1 199 ? -6.260 11.847 -5.746 1.00 95.31 199 ILE A C 1
ATOM 1480 O O . ILE A 1 199 ? -6.206 12.401 -6.839 1.00 95.31 199 ILE A O 1
ATOM 1484 N N . ASN A 1 200 ? -5.436 12.178 -4.747 1.00 95.19 200 ASN A N 1
ATOM 1485 C CA . ASN A 1 200 ? -4.442 13.243 -4.872 1.00 95.19 200 ASN A CA 1
ATOM 1486 C C . ASN A 1 200 ? -3.420 12.948 -5.978 1.00 95.19 200 ASN A C 1
ATOM 1488 O O . ASN A 1 200 ? -3.106 13.842 -6.757 1.00 95.19 200 ASN A O 1
ATOM 1492 N N . GLN A 1 201 ? -2.944 11.701 -6.088 1.00 93.69 201 GLN A N 1
ATOM 1493 C CA . GLN A 1 201 ? -2.068 11.283 -7.188 1.00 93.69 201 GLN A CA 1
ATOM 1494 C C . GLN A 1 201 ? -2.755 11.418 -8.554 1.00 93.69 201 GLN A C 1
ATOM 1496 O O . GLN A 1 201 ? -2.134 11.901 -9.495 1.00 93.69 201 GLN A O 1
ATOM 1501 N N . MET A 1 202 ? -4.032 11.037 -8.669 1.00 94.44 202 MET A N 1
ATOM 1502 C CA . MET A 1 202 ? -4.798 11.169 -9.914 1.00 94.44 202 MET A CA 1
ATOM 1503 C C . MET A 1 202 ? -5.011 12.631 -10.322 1.00 94.44 202 MET A C 1
ATOM 1505 O O . MET A 1 202 ? -4.942 12.933 -11.507 1.00 94.44 202 MET A O 1
ATOM 1509 N N . ASN A 1 203 ? -5.218 13.535 -9.361 1.00 94.12 203 ASN A N 1
ATOM 1510 C CA . ASN A 1 203 ? -5.444 14.958 -9.632 1.00 94.12 203 ASN A CA 1
ATOM 1511 C C . ASN A 1 203 ? -4.217 15.665 -10.228 1.00 94.12 203 ASN A C 1
ATOM 1513 O O . ASN A 1 203 ? -4.370 16.643 -10.954 1.00 94.12 203 ASN A O 1
ATOM 1517 N N . VAL A 1 204 ? -3.007 15.201 -9.906 1.00 93.44 204 VAL A N 1
ATOM 1518 C CA . VAL A 1 204 ? -1.752 15.816 -10.378 1.00 93.44 204 VAL A CA 1
ATOM 1519 C C . VAL A 1 204 ? -1.109 15.062 -11.545 1.00 93.44 204 VAL A C 1
ATOM 1521 O O . VAL A 1 204 ? -0.230 15.609 -12.220 1.00 93.44 204 VAL A O 1
ATOM 1524 N N . ALA A 1 205 ? -1.519 13.812 -11.783 1.00 91.12 205 ALA A N 1
ATOM 1525 C CA . ALA A 1 205 ? -0.950 12.959 -12.818 1.00 91.12 205 ALA A CA 1
ATOM 1526 C C . ALA A 1 205 ? -1.186 13.545 -14.218 1.00 91.12 205 ALA A C 1
ATOM 1528 O O . ALA A 1 205 ? -2.308 13.875 -14.589 1.00 91.12 205 ALA A O 1
ATOM 1529 N N . GLY A 1 206 ? -0.116 13.654 -15.006 1.00 82.69 206 GLY A N 1
ATOM 1530 C CA . GLY A 1 206 ? -0.167 14.136 -16.390 1.00 82.69 206 GLY A CA 1
ATOM 1531 C C . GLY A 1 206 ? -0.182 15.659 -16.555 1.00 82.69 206 GLY A C 1
ATOM 1532 O O . GLY A 1 206 ? 0.069 16.128 -17.659 1.00 82.69 206 GLY A O 1
ATOM 1533 N N . ILE A 1 207 ? -0.411 16.427 -15.482 1.00 87.56 207 ILE A N 1
ATOM 1534 C CA . ILE A 1 207 ? -0.282 17.897 -15.486 1.00 87.56 207 ILE A CA 1
ATOM 1535 C C . ILE A 1 207 ? 1.016 18.312 -14.792 1.00 87.56 207 ILE A C 1
ATOM 1537 O O . ILE A 1 207 ? 1.812 19.058 -15.351 1.00 87.56 207 ILE A O 1
ATOM 1541 N N . VAL A 1 208 ? 1.228 17.817 -13.568 1.00 89.44 208 VAL A N 1
ATOM 1542 C CA . VAL A 1 208 ? 2.367 18.204 -12.719 1.00 89.44 208 VAL A CA 1
ATOM 1543 C C . VAL A 1 208 ? 3.362 17.059 -12.577 1.00 89.44 208 VAL A C 1
ATOM 1545 O O . VAL A 1 208 ? 4.569 17.277 -12.605 1.00 89.44 208 VAL A O 1
ATOM 1548 N N . ALA A 1 209 ? 2.865 15.831 -12.417 1.00 86.25 209 ALA A N 1
ATOM 1549 C CA . ALA A 1 209 ? 3.698 14.662 -12.173 1.00 86.25 209 ALA A CA 1
ATOM 1550 C C . ALA A 1 209 ? 3.606 13.660 -13.329 1.00 86.25 209 ALA A C 1
ATOM 1552 O O . ALA A 1 209 ? 2.506 13.267 -13.729 1.00 86.25 209 ALA A O 1
ATOM 1553 N N . ILE A 1 210 ? 4.764 13.194 -13.809 1.00 88.44 210 ILE A N 1
ATOM 1554 C CA . ILE A 1 210 ? 4.872 12.024 -14.689 1.00 88.44 210 ILE A CA 1
ATOM 1555 C C . ILE A 1 210 ? 5.126 10.803 -13.795 1.00 88.44 210 ILE A C 1
ATOM 1557 O O . ILE A 1 210 ? 6.166 10.736 -13.134 1.00 88.44 210 ILE A O 1
ATOM 1561 N N . PRO A 1 211 ? 4.185 9.846 -13.713 1.00 87.06 211 PRO A N 1
ATOM 1562 C CA . PRO A 1 211 ? 4.348 8.682 -12.851 1.00 87.06 211 PRO A CA 1
ATOM 1563 C C . PRO A 1 211 ? 5.555 7.819 -13.239 1.00 87.06 211 PRO A C 1
ATOM 1565 O O . PRO A 1 211 ? 5.888 7.678 -14.414 1.00 87.06 211 PRO A O 1
ATOM 1568 N N . GLY A 1 212 ? 6.173 7.173 -12.246 1.00 86.62 212 GLY A N 1
ATOM 1569 C CA . GLY A 1 212 ? 7.464 6.498 -12.416 1.00 86.62 212 GLY A CA 1
ATOM 1570 C C . GLY A 1 212 ? 7.499 5.389 -13.474 1.00 86.62 212 GLY A C 1
ATOM 1571 O O . GLY A 1 212 ? 8.494 5.277 -14.183 1.00 86.62 212 GLY A O 1
ATOM 1572 N N . LEU A 1 213 ? 6.428 4.596 -13.632 1.00 89.44 213 LEU A N 1
ATOM 1573 C CA . LEU A 1 213 ? 6.385 3.571 -14.685 1.00 89.44 213 LEU A CA 1
ATOM 1574 C C . LEU A 1 213 ? 6.369 4.206 -16.081 1.00 89.44 213 LEU A C 1
ATOM 1576 O O . LEU A 1 213 ? 7.088 3.743 -16.961 1.00 89.44 213 LEU A O 1
ATOM 1580 N N . MET A 1 214 ? 5.579 5.266 -16.267 1.00 91.44 214 MET A N 1
ATOM 1581 C CA . MET A 1 214 ? 5.505 5.996 -17.531 1.00 91.44 214 MET A CA 1
ATOM 1582 C C . MET A 1 214 ? 6.864 6.614 -17.875 1.00 91.44 214 MET A C 1
ATOM 1584 O O . MET A 1 214 ? 7.361 6.399 -18.977 1.00 91.44 214 MET A O 1
ATOM 1588 N N . THR A 1 215 ? 7.509 7.288 -16.917 1.00 89.44 215 THR A N 1
ATOM 1589 C CA . THR A 1 215 ? 8.874 7.808 -17.094 1.00 89.44 215 THR A CA 1
ATOM 1590 C C . THR A 1 215 ? 9.853 6.686 -17.434 1.00 89.44 215 THR A C 1
ATOM 1592 O O . THR A 1 215 ? 10.633 6.825 -18.367 1.00 89.44 215 THR A O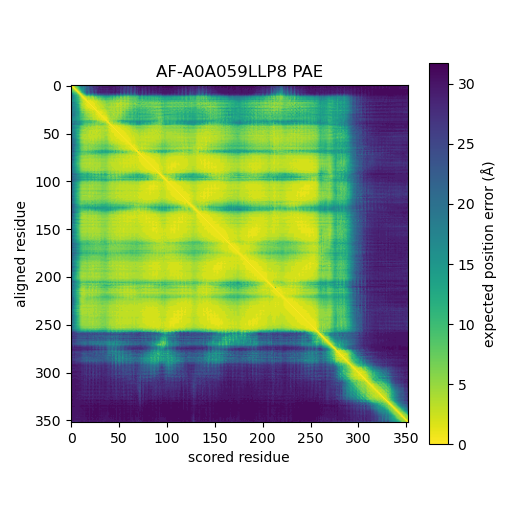 1
ATOM 1595 N N . GLY A 1 216 ? 9.785 5.546 -16.739 1.00 88.25 216 GLY A N 1
ATOM 1596 C CA . GLY A 1 216 ? 10.651 4.396 -17.005 1.00 88.25 216 GLY A CA 1
ATOM 1597 C C . GLY A 1 216 ? 10.471 3.808 -18.408 1.00 88.25 216 GLY A C 1
ATOM 1598 O O . GLY A 1 216 ? 11.456 3.471 -19.058 1.00 88.25 216 GLY A O 1
ATOM 1599 N N . GLN A 1 217 ? 9.233 3.722 -18.901 1.00 90.38 217 GLN A N 1
ATOM 1600 C CA . GLN A 1 217 ? 8.951 3.270 -20.266 1.00 90.38 217 GLN A CA 1
ATOM 1601 C C . GLN A 1 217 ? 9.476 4.255 -21.312 1.00 90.38 217 GLN A C 1
ATOM 1603 O O . GLN A 1 217 ? 10.063 3.817 -22.294 1.00 90.38 217 GLN A O 1
ATOM 1608 N N . ILE A 1 218 ? 9.317 5.561 -21.083 1.00 90.25 218 ILE A N 1
ATOM 1609 C CA . ILE A 1 218 ? 9.801 6.607 -21.995 1.00 90.25 218 ILE A CA 1
ATOM 1610 C C . ILE A 1 218 ? 11.334 6.635 -22.030 1.00 90.25 218 ILE A C 1
ATOM 1612 O O . ILE A 1 218 ? 11.919 6.626 -23.109 1.00 90.25 218 ILE A O 1
ATOM 1616 N N . LEU A 1 219 ? 11.997 6.600 -20.868 1.00 87.31 219 LEU A N 1
ATOM 1617 C CA . LEU A 1 219 ? 13.462 6.538 -20.783 1.00 87.31 219 LEU A CA 1
ATOM 1618 C C . LEU A 1 219 ? 14.019 5.258 -21.421 1.00 87.31 219 LEU A C 1
ATOM 1620 O O . LEU A 1 219 ? 15.089 5.277 -22.020 1.00 87.31 219 LEU A O 1
ATOM 1624 N N . GLY A 1 220 ? 13.267 4.158 -21.345 1.00 86.62 220 GLY A N 1
ATOM 1625 C CA . GLY A 1 220 ? 13.572 2.906 -22.036 1.00 86.62 220 GLY A CA 1
ATOM 1626 C C . GLY A 1 220 ? 13.300 2.917 -23.547 1.00 86.62 220 GLY A C 1
ATOM 1627 O O . GLY A 1 220 ? 13.366 1.855 -24.159 1.00 86.62 220 GLY A O 1
ATOM 1628 N N . GLY A 1 221 ? 12.964 4.067 -24.143 1.00 87.69 221 GLY A N 1
ATOM 1629 C CA . GLY A 1 221 ? 12.692 4.214 -25.579 1.00 87.69 221 GLY A CA 1
ATOM 1630 C C . GLY A 1 221 ? 11.279 3.807 -26.016 1.00 87.69 221 GLY A C 1
ATOM 1631 O O . GLY A 1 221 ? 11.021 3.667 -27.209 1.00 87.69 221 GLY A O 1
ATOM 1632 N N . GLY A 1 222 ? 10.359 3.585 -25.077 1.00 89.12 222 GLY A N 1
ATOM 1633 C CA . GLY A 1 222 ? 8.962 3.267 -25.369 1.00 89.12 222 GLY A CA 1
ATOM 1634 C C . GLY A 1 222 ? 8.159 4.481 -25.845 1.00 89.12 222 GLY A C 1
ATOM 1635 O O . GLY A 1 222 ? 8.416 5.611 -25.435 1.00 89.12 222 GLY A O 1
ATOM 1636 N N . ASP A 1 223 ? 7.137 4.234 -26.671 1.00 93.00 223 ASP A N 1
ATOM 1637 C CA . ASP A 1 223 ? 6.224 5.276 -27.158 1.00 93.00 223 ASP A CA 1
ATOM 1638 C C . ASP A 1 223 ? 5.486 5.975 -25.990 1.00 93.00 223 ASP A C 1
ATOM 1640 O O . ASP A 1 223 ? 4.748 5.305 -25.248 1.00 93.00 223 ASP A O 1
ATOM 1644 N N . PRO A 1 224 ? 5.616 7.310 -25.833 1.00 91.50 224 PRO A N 1
ATOM 1645 C CA . PRO A 1 224 ? 4.916 8.068 -24.799 1.00 91.50 224 PRO A CA 1
ATOM 1646 C C . PRO A 1 224 ? 3.395 7.895 -24.828 1.00 91.50 224 PRO A C 1
ATOM 1648 O O . PRO A 1 224 ? 2.764 7.859 -23.767 1.00 91.50 224 PRO A O 1
ATOM 1651 N N . ALA A 1 225 ? 2.788 7.752 -26.013 1.00 93.56 225 ALA A N 1
ATOM 1652 C CA . ALA A 1 225 ? 1.340 7.596 -26.123 1.00 93.56 225 ALA A CA 1
ATOM 1653 C C . ALA A 1 225 ? 0.875 6.232 -25.586 1.00 93.56 225 ALA A C 1
ATOM 1655 O O . ALA A 1 225 ? -0.133 6.159 -24.874 1.00 93.56 225 ALA A O 1
ATOM 1656 N N . MET A 1 226 ? 1.618 5.153 -25.856 1.00 92.19 226 MET A N 1
ATOM 1657 C CA . MET A 1 226 ? 1.364 3.860 -25.213 1.00 92.19 226 MET A CA 1
ATOM 1658 C C . MET A 1 226 ? 1.603 3.912 -23.704 1.00 92.19 226 MET A C 1
ATOM 1660 O O . MET A 1 226 ? 0.762 3.421 -22.946 1.00 92.19 226 MET A O 1
ATOM 1664 N N . ALA A 1 227 ? 2.696 4.531 -23.253 1.00 91.88 227 ALA A N 1
ATOM 1665 C CA . ALA A 1 227 ? 3.013 4.638 -21.830 1.00 91.88 227 ALA A CA 1
ATOM 1666 C C . ALA A 1 227 ? 1.903 5.367 -21.047 1.00 91.88 227 ALA A C 1
ATOM 1668 O O . ALA A 1 227 ? 1.487 4.915 -19.978 1.00 91.88 227 ALA A O 1
ATOM 1669 N N . ALA A 1 228 ? 1.330 6.429 -21.626 1.00 93.44 228 ALA A N 1
ATOM 1670 C CA . ALA A 1 228 ? 0.186 7.136 -21.055 1.00 93.44 228 ALA A CA 1
ATOM 1671 C C . ALA A 1 228 ? -1.055 6.233 -20.901 1.00 93.44 228 ALA A C 1
ATOM 1673 O O . ALA A 1 228 ? -1.699 6.241 -19.851 1.00 93.44 228 ALA A O 1
ATOM 1674 N N . ARG A 1 229 ? -1.379 5.400 -21.901 1.00 93.44 229 ARG A N 1
ATOM 1675 C CA . ARG A 1 229 ? -2.516 4.455 -21.829 1.00 93.44 229 ARG A CA 1
ATOM 1676 C C . ARG A 1 229 ? -2.322 3.409 -20.732 1.00 93.44 229 ARG A C 1
ATOM 1678 O O . ARG A 1 229 ? -3.256 3.140 -19.977 1.00 93.44 229 ARG A O 1
ATOM 1685 N N . TYR A 1 230 ? -1.110 2.863 -20.606 1.00 92.50 230 TYR A N 1
ATOM 1686 C CA . TYR A 1 230 ? -0.756 1.970 -19.498 1.00 92.50 230 TYR A CA 1
ATOM 1687 C C . TYR A 1 230 ? -0.928 2.661 -18.146 1.00 92.50 230 TYR A C 1
ATOM 1689 O O . TYR A 1 230 ? -1.494 2.083 -17.216 1.00 92.50 230 TYR A O 1
ATOM 1697 N N . GLN A 1 231 ? -0.488 3.912 -18.043 1.00 94.50 231 GLN A N 1
ATOM 1698 C CA . GLN A 1 231 ? -0.573 4.668 -16.805 1.00 94.50 231 GLN A CA 1
ATOM 1699 C C . GLN A 1 231 ? -2.021 4.982 -16.398 1.00 94.50 231 GLN A C 1
ATOM 1701 O O . GLN A 1 231 ? -2.348 4.864 -15.217 1.00 94.50 231 GLN A O 1
ATOM 1706 N N . ILE A 1 232 ? -2.902 5.308 -17.352 1.00 94.62 232 ILE A N 1
ATOM 1707 C CA . ILE A 1 232 ? -4.343 5.505 -17.104 1.00 94.62 232 ILE A CA 1
ATOM 1708 C C . ILE A 1 232 ? -4.968 4.227 -16.532 1.00 94.62 232 ILE A C 1
ATOM 1710 O O . ILE A 1 232 ? -5.646 4.275 -15.504 1.00 94.62 232 ILE A O 1
ATOM 1714 N N . VAL A 1 233 ? -4.696 3.075 -17.156 1.00 94.94 233 VAL A N 1
ATOM 1715 C CA . VAL A 1 233 ? -5.170 1.770 -16.670 1.00 94.94 233 VAL A CA 1
ATOM 1716 C C . VAL A 1 233 ? -4.684 1.517 -15.244 1.00 94.94 233 VAL A C 1
ATOM 1718 O O . VAL A 1 233 ? -5.476 1.135 -14.383 1.00 94.94 233 VAL A O 1
ATOM 1721 N N . LEU A 1 234 ? -3.401 1.752 -14.963 1.00 93.94 234 LEU A N 1
ATOM 1722 C CA . LEU A 1 234 ? -2.847 1.499 -13.635 1.00 93.94 234 LEU A CA 1
ATOM 1723 C C . LEU A 1 234 ? -3.404 2.429 -12.566 1.00 93.94 234 LEU A C 1
ATOM 1725 O O . LEU A 1 234 ? -3.679 1.952 -11.471 1.00 93.94 234 LEU A O 1
ATOM 1729 N N . LEU A 1 235 ? -3.621 3.713 -12.857 1.00 94.88 235 LEU A N 1
ATOM 1730 C CA . LEU A 1 235 ? -4.260 4.628 -11.906 1.00 94.88 235 LEU A CA 1
ATOM 1731 C C . LEU A 1 235 ? -5.691 4.188 -11.576 1.00 94.88 235 LEU A C 1
ATOM 1733 O O . LEU A 1 235 ? -6.076 4.205 -10.407 1.00 94.88 235 LEU A O 1
ATOM 1737 N N . ALA A 1 236 ? -6.447 3.715 -12.570 1.00 96.12 236 ALA A N 1
ATOM 1738 C CA . ALA A 1 236 ? -7.779 3.162 -12.339 1.00 96.12 236 ALA A CA 1
ATOM 1739 C C . ALA A 1 236 ? -7.730 1.902 -11.454 1.00 96.12 236 ALA A C 1
ATOM 1741 O O . ALA A 1 236 ? -8.478 1.798 -10.481 1.00 96.12 236 ALA A O 1
ATOM 1742 N N . LEU A 1 237 ? -6.817 0.965 -11.735 1.00 96.75 237 LEU A N 1
ATOM 1743 C CA . LEU A 1 237 ? -6.639 -0.240 -10.914 1.00 96.75 237 LEU A CA 1
ATOM 1744 C C . LEU A 1 237 ? -6.167 0.092 -9.494 1.00 96.75 237 LEU A C 1
ATOM 1746 O O . LEU A 1 237 ? -6.640 -0.522 -8.540 1.00 96.75 237 LEU A O 1
ATOM 1750 N N . LEU A 1 238 ? -5.280 1.076 -9.340 1.00 95.94 238 LEU A N 1
ATOM 1751 C CA . LEU A 1 238 ? -4.812 1.556 -8.042 1.00 95.94 238 LEU A CA 1
ATOM 1752 C C . LEU A 1 238 ? -5.956 2.139 -7.216 1.00 95.94 238 LEU A C 1
ATOM 1754 O O . LEU A 1 238 ? -6.065 1.799 -6.043 1.00 95.94 238 LEU A O 1
ATOM 1758 N N . ALA A 1 239 ? -6.831 2.950 -7.818 1.00 97.00 239 ALA A N 1
ATOM 1759 C CA . ALA A 1 239 ? -8.000 3.508 -7.135 1.00 97.00 239 ALA A CA 1
ATOM 1760 C C . ALA A 1 239 ? -8.939 2.413 -6.608 1.00 97.00 239 ALA A C 1
ATOM 1762 O O . ALA A 1 239 ? -9.407 2.488 -5.469 1.00 97.00 239 ALA A O 1
ATOM 1763 N N . VAL A 1 240 ? -9.171 1.362 -7.402 1.00 97.88 240 VAL A N 1
ATOM 1764 C CA . VAL A 1 240 ? -9.963 0.206 -6.959 1.00 97.88 240 VAL A CA 1
ATOM 1765 C C . VAL A 1 240 ? -9.227 -0.561 -5.861 1.00 97.88 240 VAL A C 1
ATOM 1767 O O . VAL A 1 240 ? -9.840 -0.900 -4.850 1.00 97.88 240 VAL A O 1
ATOM 1770 N N . ALA A 1 241 ? -7.925 -0.815 -6.014 1.00 97.75 241 ALA A N 1
ATOM 1771 C CA . ALA A 1 241 ? -7.130 -1.567 -5.047 1.00 97.75 241 ALA A CA 1
ATOM 1772 C C . ALA A 1 241 ? -7.078 -0.885 -3.677 1.00 97.75 241 ALA A C 1
ATOM 1774 O O . ALA A 1 241 ? -7.327 -1.536 -2.668 1.00 97.75 241 ALA A O 1
ATOM 1775 N N . THR A 1 242 ? -6.797 0.418 -3.624 1.00 97.44 242 THR A N 1
ATOM 1776 C CA . THR A 1 242 ? -6.685 1.157 -2.360 1.00 97.44 242 THR A CA 1
ATOM 1777 C C . THR A 1 242 ? -8.036 1.323 -1.675 1.00 97.44 242 THR A C 1
ATOM 1779 O O . THR A 1 242 ? -8.133 1.062 -0.476 1.00 97.44 242 THR A O 1
ATOM 1782 N N . GLY A 1 243 ? -9.092 1.660 -2.424 1.00 97.31 243 GLY A N 1
ATOM 1783 C CA . GLY A 1 243 ? -10.446 1.781 -1.879 1.00 97.31 243 GLY A CA 1
ATOM 1784 C C . GLY A 1 243 ? -10.999 0.455 -1.351 1.00 97.31 243 GLY A C 1
ATOM 1785 O O . GLY A 1 243 ? -11.517 0.398 -0.235 1.00 97.31 243 GLY A O 1
ATOM 1786 N N . SER A 1 244 ? -10.848 -0.634 -2.112 1.00 98.00 244 SER A N 1
ATOM 1787 C CA . SER A 1 244 ? -11.314 -1.961 -1.686 1.00 98.00 244 SER A CA 1
ATOM 1788 C C . SER A 1 244 ? -10.476 -2.541 -0.546 1.00 98.00 244 SER A C 1
ATOM 1790 O O . SER A 1 244 ? -11.054 -3.032 0.422 1.00 98.00 244 SER A O 1
ATOM 1792 N N . ALA A 1 245 ? -9.143 -2.436 -0.589 1.00 98.00 245 ALA A N 1
ATOM 1793 C CA . ALA A 1 245 ? -8.283 -2.905 0.498 1.00 98.00 245 ALA A CA 1
ATOM 1794 C C . ALA A 1 245 ? -8.550 -2.134 1.799 1.00 98.00 245 ALA A C 1
ATOM 1796 O O . ALA A 1 245 ? -8.711 -2.748 2.854 1.00 98.00 245 ALA A O 1
ATOM 1797 N N . GLY A 1 246 ? -8.674 -0.803 1.725 1.00 97.19 246 GLY A N 1
ATOM 1798 C CA . GLY A 1 246 ? -9.029 0.035 2.870 1.00 97.19 246 GLY A CA 1
ATOM 1799 C C . GLY A 1 246 ? -10.396 -0.325 3.459 1.00 97.19 246 GLY A C 1
ATOM 1800 O O . GLY A 1 246 ? -10.518 -0.500 4.672 1.00 97.19 246 GLY A O 1
ATOM 1801 N N . ALA A 1 247 ? -11.411 -0.523 2.612 1.00 97.81 247 ALA A N 1
ATOM 1802 C CA . ALA A 1 247 ? -12.743 -0.938 3.048 1.00 97.81 247 ALA A CA 1
ATOM 1803 C C . ALA A 1 247 ? -12.750 -2.328 3.698 1.00 97.81 247 ALA A C 1
ATOM 1805 O O . ALA A 1 247 ? -13.293 -2.484 4.793 1.00 97.81 247 ALA A O 1
ATOM 1806 N N . ILE A 1 248 ? -12.120 -3.329 3.074 1.00 97.88 248 ILE A N 1
ATOM 1807 C CA . ILE A 1 248 ? -12.037 -4.689 3.626 1.00 97.88 248 ILE A CA 1
ATOM 1808 C C . ILE A 1 248 ? -11.314 -4.664 4.977 1.00 97.88 248 ILE A C 1
ATOM 1810 O O . ILE A 1 248 ? -11.822 -5.224 5.949 1.00 97.88 248 ILE A O 1
ATOM 1814 N N . ALA A 1 249 ? -10.174 -3.972 5.072 1.00 96.62 249 ALA A N 1
ATOM 1815 C CA . ALA A 1 249 ? -9.427 -3.844 6.320 1.00 96.62 249 ALA A CA 1
ATOM 1816 C C . ALA A 1 249 ? -10.273 -3.200 7.427 1.00 96.62 249 ALA A C 1
ATOM 1818 O O . ALA A 1 249 ? -10.311 -3.713 8.546 1.00 96.62 249 ALA A O 1
ATOM 1819 N N . ALA A 1 250 ? -10.989 -2.117 7.112 1.00 95.81 250 ALA A N 1
ATOM 1820 C CA . ALA A 1 250 ? -11.819 -1.412 8.079 1.00 95.81 250 ALA A CA 1
ATOM 1821 C C . ALA A 1 250 ? -13.010 -2.267 8.555 1.00 95.81 250 ALA A C 1
ATOM 1823 O O . ALA A 1 250 ? -13.280 -2.344 9.754 1.00 95.81 250 ALA A O 1
ATOM 1824 N N . HIS A 1 251 ? -13.685 -2.978 7.646 1.00 95.50 251 HIS A N 1
ATOM 1825 C CA . HIS A 1 251 ? -14.783 -3.881 8.003 1.00 95.50 251 HIS A CA 1
ATOM 1826 C C . HIS A 1 251 ? -14.317 -5.065 8.861 1.00 95.50 251 HIS A C 1
ATOM 1828 O O . HIS A 1 251 ? -14.972 -5.399 9.851 1.00 95.50 251 HIS A O 1
ATOM 1834 N N . LEU A 1 252 ? -13.182 -5.683 8.520 1.00 93.75 252 LEU A N 1
ATOM 1835 C CA . LEU A 1 252 ? -12.604 -6.771 9.314 1.00 93.75 252 LEU A CA 1
ATOM 1836 C C . LEU A 1 252 ? -12.151 -6.285 10.697 1.00 93.75 252 LEU A C 1
ATOM 1838 O O . LEU A 1 252 ? -12.365 -6.977 11.692 1.00 93.75 252 LEU A O 1
ATOM 1842 N N . ALA A 1 253 ? -11.587 -5.079 10.779 1.00 91.19 253 ALA A N 1
ATOM 1843 C CA . ALA A 1 253 ? -11.207 -4.471 12.046 1.00 91.19 253 ALA A CA 1
ATOM 1844 C C . ALA A 1 253 ? -12.425 -4.216 12.946 1.00 91.19 253 ALA A C 1
ATOM 1846 O O . ALA A 1 253 ? -12.402 -4.636 14.099 1.00 91.19 253 ALA A O 1
ATOM 1847 N N . VAL A 1 254 ? -13.514 -3.636 12.424 1.00 90.25 254 VAL A N 1
ATOM 1848 C CA . VAL A 1 254 ? -14.781 -3.469 13.168 1.00 90.25 254 VAL A CA 1
ATOM 1849 C C . VAL A 1 254 ? -15.318 -4.807 13.673 1.00 90.25 254 VAL A C 1
ATOM 1851 O O . VAL A 1 254 ? -15.717 -4.916 14.831 1.00 90.25 254 VAL A O 1
ATOM 1854 N N . ALA A 1 255 ? -15.311 -5.840 12.826 1.00 87.31 255 ALA A N 1
ATOM 1855 C CA . ALA A 1 255 ? -15.792 -7.166 13.205 1.00 87.31 255 ALA A CA 1
ATOM 1856 C C . ALA A 1 255 ? -14.961 -7.817 14.328 1.00 87.31 255 ALA A C 1
ATOM 1858 O O . ALA A 1 255 ? -15.478 -8.681 15.037 1.00 87.31 255 ALA A O 1
ATOM 1859 N N . ALA A 1 256 ? -13.697 -7.416 14.488 1.00 84.31 256 ALA A N 1
ATOM 1860 C CA . ALA A 1 256 ? -12.777 -7.946 15.489 1.00 84.31 256 ALA A CA 1
ATOM 1861 C C . ALA A 1 256 ? -12.748 -7.135 16.798 1.00 84.31 256 ALA A C 1
ATOM 1863 O O . ALA A 1 256 ? -12.559 -7.709 17.881 1.00 84.31 256 ALA A O 1
ATOM 1864 N N . THR A 1 257 ? -12.918 -5.811 16.708 1.00 77.88 257 THR A N 1
ATOM 1865 C CA . THR A 1 257 ? -12.880 -4.886 17.852 1.00 77.88 257 THR A CA 1
ATOM 1866 C C . THR A 1 257 ? -14.228 -4.772 18.564 1.00 77.88 257 THR A C 1
ATOM 1868 O O . THR A 1 257 ? -14.250 -4.726 19.797 1.00 77.88 257 THR A O 1
ATOM 1871 N N . LEU A 1 258 ? -15.343 -4.800 17.825 1.00 74.00 258 LEU A N 1
ATOM 1872 C CA . LEU A 1 258 ? -16.692 -4.889 18.386 1.00 74.00 258 LEU A CA 1
ATOM 1873 C C . LEU A 1 258 ? -17.154 -6.348 18.405 1.00 74.00 258 LEU A C 1
ATOM 1875 O O . LEU A 1 258 ? -17.307 -6.992 17.364 1.00 74.00 258 LEU A O 1
ATOM 1879 N N . ASP A 1 259 ? -17.370 -6.874 19.609 1.00 68.50 259 ASP A N 1
ATOM 1880 C CA . ASP A 1 259 ? -17.745 -8.273 19.812 1.00 68.50 259 ASP A CA 1
ATOM 1881 C C . ASP A 1 259 ? -19.157 -8.594 19.281 1.00 68.50 259 ASP A C 1
ATOM 1883 O O . ASP A 1 259 ? -19.949 -7.695 18.991 1.00 68.50 259 ASP A O 1
ATOM 1887 N N . GLY A 1 260 ? -19.512 -9.881 19.197 1.00 56.66 260 GLY A N 1
ATOM 1888 C CA . GLY A 1 260 ? -20.859 -10.333 18.804 1.00 56.66 260 GLY A CA 1
ATOM 1889 C C . GLY A 1 260 ? -21.986 -9.831 19.721 1.00 56.66 260 GLY A C 1
ATOM 1890 O O . GLY A 1 260 ? -23.142 -9.828 19.324 1.00 56.66 260 GLY A O 1
ATOM 1891 N N . GLN A 1 261 ? -21.638 -9.348 20.917 1.00 55.22 261 GLN A N 1
ATOM 1892 C CA . GLN A 1 261 ? -22.526 -8.688 21.884 1.00 55.22 261 GLN A CA 1
ATOM 1893 C C . GLN A 1 261 ? -22.531 -7.150 21.736 1.00 55.22 261 GLN A C 1
ATOM 1895 O O . GLN A 1 261 ? -22.906 -6.437 22.661 1.00 55.22 261 GLN A O 1
ATOM 1900 N N . HIS A 1 262 ? -22.030 -6.624 20.614 1.00 56.91 262 HIS A N 1
ATOM 1901 C CA . HIS A 1 262 ? -21.950 -5.198 20.265 1.00 56.91 262 HIS A CA 1
ATOM 1902 C C . HIS A 1 262 ? -21.138 -4.299 21.216 1.00 56.91 262 HIS A C 1
ATOM 1904 O O . HIS A 1 262 ? -21.022 -3.104 20.975 1.00 56.91 262 HIS A O 1
ATOM 1910 N N . ARG A 1 263 ? -20.486 -4.847 22.246 1.00 57.53 263 ARG A N 1
ATOM 1911 C CA . ARG A 1 263 ? -19.636 -4.079 23.167 1.00 57.53 263 ARG A CA 1
ATOM 1912 C C . ARG A 1 263 ? -18.282 -3.736 22.544 1.00 57.53 263 ARG A C 1
ATOM 1914 O O . ARG A 1 263 ? -17.602 -4.612 21.997 1.00 57.53 263 ARG A O 1
ATOM 1921 N N . LEU A 1 264 ? -17.870 -2.476 22.693 1.00 58.50 264 LEU A N 1
ATOM 1922 C CA . LEU A 1 264 ? -16.508 -2.034 22.409 1.00 58.50 264 LEU A CA 1
ATOM 1923 C C . LEU A 1 264 ? -15.580 -2.640 23.467 1.00 58.50 264 LEU A C 1
ATOM 1925 O O . LEU A 1 264 ? -15.566 -2.217 24.621 1.00 58.50 264 LEU A O 1
ATOM 1929 N N . ARG A 1 265 ? -14.806 -3.665 23.100 1.00 61.81 265 ARG A N 1
ATOM 1930 C CA . ARG A 1 265 ? -13.832 -4.254 24.026 1.00 61.81 265 ARG A CA 1
ATOM 1931 C C . ARG A 1 265 ? -12.586 -3.372 24.059 1.00 61.81 265 ARG A C 1
ATOM 1933 O O . ARG A 1 265 ? -11.619 -3.653 23.351 1.00 61.81 265 ARG A O 1
ATOM 1940 N N . LYS A 1 266 ? -12.611 -2.329 24.897 1.00 59.28 266 LYS A N 1
ATOM 1941 C CA . LYS A 1 266 ? -11.454 -1.460 25.191 1.00 59.28 266 LYS A CA 1
ATOM 1942 C C . LYS A 1 266 ? -10.207 -2.294 25.552 1.00 59.28 266 LYS A C 1
ATOM 1944 O O . LYS A 1 266 ? -9.118 -1.980 25.093 1.00 59.28 266 LYS A O 1
ATOM 1949 N N . ASP A 1 267 ? -10.392 -3.456 26.189 1.00 56.66 267 ASP A N 1
ATOM 1950 C CA . ASP A 1 267 ? -9.337 -4.438 26.519 1.00 56.66 267 ASP A CA 1
ATOM 1951 C C . ASP A 1 267 ? -8.547 -4.990 25.315 1.00 56.66 267 ASP A C 1
ATOM 1953 O O . ASP A 1 267 ? -7.456 -5.546 25.476 1.00 56.66 267 ASP A O 1
ATOM 1957 N N . ARG A 1 268 ? -9.107 -4.905 24.100 1.00 58.53 268 ARG A N 1
ATOM 1958 C CA . ARG A 1 268 ? -8.473 -5.382 22.859 1.00 58.53 268 ARG A CA 1
ATOM 1959 C C . ARG A 1 268 ? -7.717 -4.286 22.108 1.00 58.53 268 ARG A C 1
ATOM 1961 O O . ARG A 1 268 ? -6.975 -4.628 21.190 1.00 58.53 268 ARG A O 1
ATOM 1968 N N . LEU A 1 269 ? -7.896 -3.019 22.483 1.00 57.78 269 LEU A N 1
ATOM 1969 C CA . LEU A 1 269 ? -7.164 -1.876 21.942 1.00 57.78 269 LEU A CA 1
ATOM 1970 C C . LEU A 1 269 ? -5.958 -1.626 22.844 1.00 57.78 269 LEU A C 1
ATOM 1972 O O . LEU A 1 269 ? -6.067 -0.995 23.892 1.00 57.78 269 LEU A O 1
ATOM 1976 N N . ARG A 1 270 ? -4.803 -2.168 22.459 1.00 61.16 270 ARG A N 1
ATOM 1977 C CA . ARG A 1 270 ? -3.545 -1.880 23.149 1.00 61.16 270 ARG A CA 1
ATOM 1978 C C . ARG A 1 270 ? -2.791 -0.823 22.361 1.00 61.16 270 ARG A C 1
ATOM 1980 O O . ARG A 1 270 ? -2.526 -1.019 21.171 1.00 61.16 270 ARG A O 1
ATOM 1987 N N . ASP A 1 271 ? -2.432 0.265 23.034 1.00 60.88 271 ASP A N 1
ATOM 1988 C CA . ASP A 1 271 ? -1.415 1.175 22.516 1.00 60.88 271 ASP A CA 1
ATOM 1989 C C . ASP A 1 271 ? -0.112 0.380 22.381 1.00 60.88 271 ASP A C 1
ATOM 1991 O O . ASP A 1 271 ? 0.257 -0.411 23.260 1.00 60.88 271 ASP A O 1
ATOM 1995 N N . ARG A 1 272 ? 0.546 0.497 21.226 1.00 59.69 272 ARG A N 1
ATOM 1996 C CA . ARG A 1 272 ? 1.773 -0.251 20.970 1.00 59.69 272 ARG A CA 1
ATOM 1997 C C . ARG A 1 272 ? 2.842 0.202 21.965 1.00 59.69 272 ARG A C 1
ATOM 1999 O O . ARG A 1 272 ? 3.212 1.368 21.969 1.00 59.69 272 ARG A O 1
ATOM 2006 N N . ALA A 1 273 ? 3.348 -0.725 22.782 1.00 46.59 273 ALA A N 1
ATOM 2007 C CA . ALA A 1 273 ? 4.429 -0.438 23.719 1.00 46.59 273 ALA A CA 1
ATOM 2008 C C . ALA A 1 273 ? 5.653 0.100 22.959 1.00 46.59 273 ALA A C 1
ATOM 2010 O O . ALA A 1 273 ? 6.252 -0.615 22.147 1.00 46.59 273 ALA A O 1
ATOM 2011 N N . GLU A 1 274 ? 6.007 1.358 23.214 1.00 43.03 274 GLU A N 1
ATOM 2012 C CA . GLU A 1 274 ? 7.221 1.980 22.696 1.00 43.03 274 GLU A CA 1
ATOM 2013 C C . GLU A 1 274 ? 8.438 1.165 23.172 1.00 43.03 274 GLU A C 1
ATOM 2015 O O . GLU A 1 274 ? 8.634 0.943 24.365 1.00 43.03 274 GLU A O 1
ATOM 2020 N N . GLY A 1 275 ? 9.239 0.648 22.234 1.00 40.59 275 GLY A N 1
ATOM 2021 C CA . GLY A 1 275 ? 10.573 0.108 22.538 1.00 40.59 275 GLY A CA 1
ATOM 2022 C C . GLY A 1 275 ? 10.789 -1.409 22.440 1.00 40.59 275 GLY A C 1
ATOM 2023 O O . GLY A 1 275 ? 11.943 -1.830 22.442 1.00 40.59 275 GLY A O 1
ATOM 2024 N N . LYS A 1 276 ? 9.765 -2.261 22.269 1.00 38.69 276 LYS A N 1
ATOM 2025 C CA . LYS A 1 276 ? 9.977 -3.700 21.971 1.00 38.69 276 LYS A CA 1
ATOM 2026 C C . LYS A 1 276 ? 9.659 -4.004 20.505 1.00 38.69 276 LYS A C 1
ATOM 2028 O O . LYS A 1 276 ? 8.511 -4.196 20.125 1.00 38.69 276 LYS A O 1
ATOM 2033 N N . GLY A 1 277 ? 10.732 -3.987 19.709 1.00 44.66 277 GLY A N 1
ATOM 2034 C CA . GLY A 1 277 ? 10.844 -4.157 18.257 1.00 44.66 277 GLY A CA 1
ATOM 2035 C C . GLY A 1 277 ? 9.606 -4.651 17.510 1.00 44.66 277 GLY A C 1
ATOM 2036 O O . GLY A 1 277 ? 9.238 -5.821 17.606 1.00 44.66 277 GLY A O 1
ATOM 2037 N N . ALA A 1 278 ? 9.066 -3.785 16.645 1.00 48.47 278 ALA A N 1
ATOM 2038 C CA . ALA A 1 278 ? 8.091 -4.147 15.617 1.00 48.47 278 ALA A CA 1
ATOM 2039 C C . ALA A 1 278 ? 8.518 -5.408 14.842 1.00 48.47 278 ALA A C 1
ATOM 2041 O O . ALA A 1 278 ? 7.673 -6.231 14.525 1.00 48.47 278 ALA A O 1
ATOM 2042 N N . LEU A 1 279 ? 9.826 -5.608 14.639 1.00 48.59 279 LEU A N 1
ATOM 2043 C CA . LEU A 1 279 ? 10.420 -6.824 14.079 1.00 48.59 279 LEU A CA 1
ATOM 2044 C C . LEU A 1 279 ? 10.152 -8.091 14.905 1.00 48.59 279 LEU A C 1
ATOM 2046 O O . LEU A 1 279 ? 9.752 -9.080 14.313 1.00 48.59 279 LEU A O 1
ATOM 2050 N N . ASN A 1 280 ? 10.305 -8.087 16.234 1.00 52.22 280 ASN A N 1
ATOM 2051 C CA . ASN A 1 280 ? 10.050 -9.276 17.067 1.00 52.22 280 ASN A CA 1
ATOM 2052 C C . ASN A 1 280 ? 8.561 -9.623 17.132 1.00 52.22 280 ASN A C 1
ATOM 2054 O O . ASN A 1 280 ? 8.199 -10.796 17.160 1.00 52.22 280 ASN A O 1
ATOM 2058 N N . TRP A 1 281 ? 7.695 -8.609 17.121 1.00 55.81 281 TRP A N 1
ATOM 2059 C CA . TRP A 1 281 ? 6.253 -8.819 17.039 1.00 55.81 281 TRP A CA 1
ATOM 2060 C C . TRP A 1 281 ? 5.830 -9.324 15.648 1.00 55.81 281 TRP A C 1
ATOM 2062 O O . TRP A 1 281 ? 5.103 -10.308 15.562 1.00 55.81 281 TRP A O 1
ATOM 2072 N N . ILE A 1 282 ? 6.348 -8.724 14.566 1.00 53.25 282 ILE A N 1
ATOM 2073 C CA . ILE A 1 282 ? 6.137 -9.179 13.179 1.00 53.25 282 ILE A CA 1
ATOM 2074 C C . ILE A 1 282 ? 6.656 -10.609 12.999 1.00 53.25 282 ILE A C 1
ATOM 2076 O O . ILE A 1 282 ? 5.965 -11.418 12.395 1.00 53.25 282 ILE A O 1
ATOM 2080 N N . TRP A 1 283 ? 7.828 -10.945 13.548 1.00 53.62 283 TRP A N 1
ATOM 2081 C CA . TRP A 1 283 ? 8.368 -12.306 13.541 1.00 53.62 283 TRP A CA 1
ATOM 2082 C C . TRP A 1 283 ? 7.491 -13.271 14.338 1.00 53.62 283 TRP A C 1
ATOM 2084 O O . TRP A 1 283 ? 7.202 -14.357 13.845 1.00 53.62 283 TRP A O 1
ATOM 2094 N N . GLY A 1 284 ? 7.015 -12.881 15.524 1.00 55.97 284 GLY A N 1
ATOM 2095 C CA . GLY A 1 284 ? 6.073 -13.680 16.309 1.00 55.97 284 GLY A CA 1
ATOM 2096 C C . GLY A 1 284 ? 4.777 -13.971 15.548 1.00 55.97 284 GLY A C 1
ATOM 2097 O O . GLY A 1 284 ? 4.334 -15.117 15.509 1.00 55.97 284 GLY A O 1
ATOM 2098 N N . GLU A 1 285 ? 4.216 -12.967 14.873 1.00 56.22 285 GLU A N 1
ATOM 2099 C CA . GLU A 1 285 ? 2.964 -13.099 14.120 1.00 56.22 285 GLU A CA 1
ATOM 2100 C C . GLU A 1 285 ? 3.156 -13.828 12.770 1.00 56.22 285 GLU A C 1
ATOM 2102 O O . GLU A 1 285 ? 2.324 -14.638 12.365 1.00 56.22 285 GLU A O 1
ATOM 2107 N N . LEU A 1 286 ? 4.290 -13.623 12.086 1.00 53.81 286 LEU A N 1
ATOM 2108 C CA . LEU A 1 286 ? 4.678 -14.385 10.891 1.00 53.81 286 LEU A CA 1
ATOM 2109 C C . LEU A 1 286 ? 4.902 -15.862 11.216 1.00 53.81 286 LEU A C 1
ATOM 2111 O O . LEU A 1 286 ? 4.534 -16.720 10.417 1.00 53.81 286 LEU A O 1
ATOM 2115 N N . VAL A 1 287 ? 5.478 -16.178 12.378 1.00 56.25 287 VAL A N 1
ATOM 2116 C CA . VAL A 1 287 ? 5.685 -17.560 12.826 1.00 56.25 287 VAL A CA 1
ATOM 2117 C C . VAL A 1 287 ? 4.356 -18.210 13.211 1.00 56.25 287 VAL A C 1
ATOM 2119 O O . VAL A 1 287 ? 4.101 -19.336 12.784 1.00 56.25 287 VAL A O 1
ATOM 2122 N N . THR A 1 288 ? 3.467 -17.524 13.937 1.00 56.62 288 THR A N 1
ATOM 2123 C CA . THR A 1 288 ? 2.146 -18.076 14.298 1.00 56.62 288 THR A CA 1
ATOM 2124 C C . THR A 1 288 ? 1.256 -18.289 13.073 1.00 56.62 288 THR A C 1
ATOM 2126 O O . THR A 1 288 ? 0.619 -19.338 12.949 1.00 56.62 288 THR A O 1
ATOM 2129 N N . VAL A 1 289 ? 1.262 -17.362 12.112 1.00 52.69 289 VAL A N 1
ATOM 2130 C CA . VAL A 1 289 ? 0.528 -17.511 10.847 1.00 52.69 289 VAL A CA 1
ATOM 2131 C C . VAL A 1 289 ? 1.215 -18.504 9.909 1.00 52.69 289 VAL A C 1
ATOM 2133 O O . VAL A 1 289 ? 0.532 -19.285 9.251 1.00 52.69 289 VAL A O 1
ATOM 2136 N N . GLY A 1 290 ? 2.546 -18.565 9.879 1.00 46.84 290 GLY A N 1
ATOM 2137 C CA . GLY A 1 290 ? 3.319 -19.577 9.148 1.00 46.84 290 GLY A CA 1
ATOM 2138 C C . GLY A 1 290 ? 3.066 -21.005 9.653 1.00 46.84 290 GLY A C 1
ATOM 2139 O O . GLY A 1 290 ? 2.971 -21.949 8.867 1.00 46.84 290 GLY A O 1
ATOM 2140 N N . LEU A 1 291 ? 2.872 -21.172 10.963 1.00 43.41 291 LEU A N 1
ATOM 2141 C CA . LEU A 1 291 ? 2.467 -22.437 11.584 1.00 43.41 291 LEU A CA 1
ATOM 2142 C C . LEU A 1 291 ? 0.991 -22.769 11.300 1.00 43.41 291 LEU A C 1
ATOM 2144 O O . LEU A 1 291 ? 0.677 -23.914 10.976 1.00 43.41 291 LEU A O 1
ATOM 2148 N N . GLY A 1 292 ? 0.094 -21.778 11.333 1.00 42.50 292 GLY A N 1
ATOM 2149 C CA . GLY A 1 292 ? -1.326 -21.960 10.997 1.00 42.50 292 GLY A CA 1
ATOM 2150 C C . GLY A 1 292 ? -1.577 -22.265 9.512 1.00 42.50 292 GLY A C 1
ATOM 2151 O O . GLY A 1 292 ? -2.399 -23.117 9.169 1.00 42.50 292 GLY A O 1
ATOM 2152 N N . THR A 1 293 ? -0.821 -21.629 8.616 1.00 45.97 293 THR A N 1
ATOM 2153 C CA . THR A 1 293 ? -0.883 -21.867 7.165 1.00 45.97 293 THR A CA 1
ATOM 2154 C C . THR A 1 293 ? -0.277 -23.206 6.777 1.00 45.97 293 THR A C 1
ATOM 2156 O O . THR A 1 293 ? -0.788 -23.815 5.848 1.00 45.97 293 THR A O 1
ATOM 2159 N N . ARG A 1 294 ? 0.711 -23.747 7.505 1.00 40.09 294 ARG A N 1
ATOM 2160 C CA . ARG A 1 294 ? 1.153 -25.142 7.316 1.00 40.09 294 ARG A CA 1
ATOM 2161 C C . ARG A 1 294 ? 0.016 -26.136 7.555 1.00 40.09 294 ARG A C 1
ATOM 2163 O O . ARG A 1 294 ? -0.165 -27.031 6.737 1.00 40.09 294 ARG A O 1
ATOM 2170 N N . GLY A 1 295 ? -0.793 -25.948 8.600 1.00 40.75 295 GLY A N 1
ATOM 2171 C CA . GLY A 1 295 ? -1.966 -26.792 8.866 1.00 40.75 295 GLY A CA 1
ATOM 2172 C C . GLY A 1 295 ? -3.047 -26.684 7.781 1.00 40.75 295 GLY A C 1
ATOM 2173 O O . GLY A 1 295 ? -3.544 -27.698 7.290 1.00 40.75 295 GLY A O 1
ATOM 2174 N N . ALA A 1 296 ? -3.361 -25.461 7.342 1.00 41.09 296 ALA A N 1
ATOM 2175 C CA . ALA A 1 296 ? -4.351 -25.223 6.289 1.00 41.09 296 ALA A CA 1
ATOM 2176 C C . ALA A 1 296 ? -3.865 -25.665 4.895 1.00 41.09 296 ALA A C 1
ATOM 2178 O O . ALA A 1 296 ? -4.634 -26.242 4.127 1.00 41.09 296 ALA A O 1
ATOM 2179 N N . ALA A 1 297 ? -2.585 -25.456 4.578 1.00 39.91 297 ALA A N 1
ATOM 2180 C CA . ALA A 1 297 ? -1.961 -25.877 3.329 1.00 39.91 297 ALA A CA 1
ATOM 2181 C C . ALA A 1 297 ? -1.804 -27.397 3.265 1.00 39.91 297 ALA A C 1
ATOM 2183 O O . ALA A 1 297 ? -2.067 -27.968 2.215 1.00 39.91 297 ALA A O 1
ATOM 2184 N N . LEU A 1 298 ? -1.468 -28.077 4.368 1.00 52.03 298 LEU A N 1
ATOM 2185 C CA . LEU A 1 298 ? -1.462 -29.543 4.431 1.00 52.03 298 LEU A CA 1
ATOM 2186 C C . LEU A 1 298 ? -2.873 -30.118 4.267 1.00 52.03 298 LEU A C 1
ATOM 2188 O O . LEU A 1 298 ? -3.048 -31.078 3.518 1.00 52.03 298 LEU A O 1
ATOM 2192 N N . GLY A 1 299 ? -3.885 -29.500 4.885 1.00 51.97 299 GLY A N 1
ATOM 2193 C CA . GLY A 1 299 ? -5.286 -29.897 4.722 1.00 51.97 299 GLY A CA 1
ATOM 2194 C C . GLY A 1 299 ? -5.810 -29.680 3.298 1.00 51.97 299 GLY A C 1
ATOM 2195 O O . GLY A 1 299 ? -6.487 -30.549 2.743 1.00 51.97 299 GLY A O 1
ATOM 2196 N N . LEU A 1 300 ? -5.456 -28.558 2.664 1.00 45.31 300 LEU A N 1
ATOM 2197 C CA . LEU A 1 300 ? -5.804 -28.271 1.272 1.00 45.31 300 LEU A CA 1
ATOM 2198 C C . LEU A 1 300 ? -5.023 -29.170 0.303 1.00 45.31 300 LEU A C 1
ATOM 2200 O O . LEU A 1 300 ? -5.607 -29.680 -0.645 1.00 45.31 300 LEU A O 1
ATOM 2204 N N . TRP A 1 301 ? -3.742 -29.439 0.563 1.00 43.66 301 TRP A N 1
ATOM 2205 C CA . TRP A 1 301 ? -2.904 -30.322 -0.252 1.00 43.66 301 TRP A CA 1
ATOM 2206 C C . TRP A 1 301 ? -3.336 -31.785 -0.132 1.00 43.66 301 TRP A C 1
ATOM 2208 O O . TRP A 1 301 ? -3.384 -32.484 -1.138 1.00 43.66 301 TRP A O 1
ATOM 2218 N N . GLN A 1 302 ? -3.760 -32.249 1.048 1.00 63.84 302 GLN A N 1
ATOM 2219 C CA . GLN A 1 302 ? -4.381 -33.569 1.206 1.00 63.84 302 GLN A CA 1
ATOM 2220 C C . GLN A 1 302 ? -5.732 -33.654 0.492 1.00 63.84 302 GLN A C 1
ATOM 2222 O O . GLN A 1 302 ? -5.987 -34.634 -0.207 1.00 63.84 302 GLN A O 1
ATOM 2227 N N . ARG A 1 303 ? -6.583 -32.626 0.601 1.00 58.06 303 ARG A N 1
ATOM 2228 C CA . ARG A 1 303 ? -7.868 -32.575 -0.114 1.00 58.06 303 ARG A CA 1
ATOM 2229 C C . ARG A 1 303 ? -7.684 -32.527 -1.631 1.00 58.06 303 ARG A C 1
ATOM 2231 O O . ARG A 1 303 ? -8.381 -33.246 -2.340 1.00 58.06 303 ARG A O 1
ATOM 2238 N N . LEU A 1 304 ? -6.706 -31.769 -2.123 1.00 51.62 304 LEU A N 1
ATOM 2239 C CA . LEU A 1 304 ? -6.343 -31.714 -3.540 1.00 51.62 304 LEU A CA 1
ATOM 2240 C C . LEU A 1 304 ? -5.701 -33.022 -4.010 1.00 51.62 304 LEU A C 1
ATOM 2242 O O . LEU A 1 304 ? -6.057 -33.510 -5.075 1.00 51.62 304 LEU A O 1
ATOM 2246 N N . ARG A 1 305 ? -4.842 -33.662 -3.209 1.00 57.56 305 ARG A N 1
ATOM 2247 C CA . ARG A 1 305 ? -4.263 -34.979 -3.523 1.00 57.56 305 ARG A CA 1
ATOM 2248 C C . ARG A 1 305 ? -5.330 -36.074 -3.582 1.00 57.56 305 ARG A C 1
ATOM 2250 O O . ARG A 1 305 ? -5.255 -36.945 -4.445 1.00 57.56 305 ARG A O 1
ATOM 2257 N N . LEU A 1 306 ? -6.346 -36.021 -2.720 1.00 64.75 306 LEU A N 1
ATOM 2258 C CA . LEU A 1 306 ? -7.490 -36.939 -2.756 1.00 64.75 306 LEU A CA 1
ATOM 2259 C C . LEU A 1 306 ? -8.440 -36.640 -3.929 1.00 64.75 306 LEU A C 1
ATOM 2261 O O . LEU A 1 306 ? -8.950 -37.576 -4.546 1.00 64.75 306 LEU A O 1
ATOM 2265 N N . ALA A 1 307 ? -8.631 -35.367 -4.287 1.00 50.81 307 ALA A N 1
ATOM 2266 C CA . ALA A 1 307 ? -9.422 -34.960 -5.451 1.00 50.81 307 ALA A CA 1
ATOM 2267 C C . ALA A 1 307 ? -8.746 -35.352 -6.781 1.00 50.81 307 ALA A C 1
ATOM 2269 O O . ALA A 1 307 ? -9.386 -35.951 -7.647 1.00 50.81 307 ALA A O 1
ATOM 2270 N N . PHE A 1 308 ? -7.436 -35.127 -6.915 1.00 48.97 308 PHE A N 1
ATOM 2271 C CA . PHE A 1 308 ? -6.653 -35.528 -8.090 1.00 48.97 308 PHE A CA 1
ATOM 2272 C C . PHE A 1 308 ? -6.402 -37.044 -8.150 1.00 48.97 308 PHE A C 1
ATOM 2274 O O . PHE A 1 308 ? -6.424 -37.635 -9.231 1.00 48.97 308 PHE A O 1
ATOM 2281 N N . GLY A 1 309 ? -6.258 -37.716 -7.002 1.00 47.31 309 GLY A N 1
ATOM 2282 C CA . GLY A 1 309 ? -6.144 -39.176 -6.929 1.00 47.31 309 GLY A CA 1
ATOM 2283 C C . GLY A 1 309 ? -7.421 -39.913 -7.351 1.00 47.31 309 GLY A C 1
ATOM 2284 O O . GLY A 1 309 ? -7.345 -40.995 -7.940 1.00 47.31 309 GLY A O 1
ATOM 2285 N N . ARG A 1 310 ? -8.602 -39.319 -7.118 1.00 50.81 310 ARG A N 1
ATOM 2286 C CA . ARG A 1 310 ? -9.887 -39.866 -7.585 1.00 50.81 310 ARG A CA 1
ATOM 2287 C C . ARG A 1 310 ? -10.096 -39.683 -9.089 1.00 50.81 310 ARG A C 1
ATOM 2289 O O . ARG A 1 310 ? -10.589 -40.614 -9.721 1.00 50.81 310 ARG A O 1
ATOM 2296 N N . GLN A 1 311 ? -9.651 -38.575 -9.691 1.00 49.50 311 GLN A N 1
ATOM 2297 C CA . GLN A 1 311 ? -9.745 -38.405 -11.149 1.00 49.50 311 GLN A CA 1
ATOM 2298 C C . GLN A 1 311 ? -8.810 -39.341 -11.935 1.00 49.50 311 GLN A C 1
ATOM 2300 O O . GLN A 1 311 ? -9.203 -39.858 -12.982 1.00 49.50 311 GLN A O 1
ATOM 2305 N N . GLY A 1 312 ? -7.616 -39.648 -11.412 1.00 49.19 312 GLY A N 1
ATOM 2306 C CA . GLY A 1 312 ? -6.708 -40.625 -12.028 1.00 49.19 312 GLY A CA 1
ATOM 2307 C C . GLY A 1 312 ? -7.229 -42.070 -11.980 1.00 49.19 312 GLY A C 1
ATOM 2308 O O . GLY A 1 312 ? -7.100 -42.810 -12.958 1.00 49.19 312 GLY A O 1
ATOM 2309 N N . LYS A 1 313 ? -7.877 -42.470 -10.873 1.00 51.22 313 LYS A N 1
ATOM 2310 C CA . LYS A 1 313 ? -8.507 -43.798 -10.749 1.00 51.22 313 LYS A CA 1
ATOM 2311 C C . LYS A 1 313 ? -9.801 -43.921 -11.561 1.00 51.22 313 LYS A C 1
ATOM 2313 O O . LYS A 1 313 ? -10.010 -44.970 -12.162 1.00 51.22 313 LYS A O 1
ATOM 2318 N N . ALA A 1 314 ? -10.614 -42.866 -11.659 1.00 53.62 314 ALA A N 1
ATOM 2319 C CA . ALA A 1 314 ? -11.823 -42.866 -12.490 1.00 53.62 314 ALA A CA 1
ATOM 2320 C C . ALA A 1 314 ? -11.502 -42.988 -13.994 1.00 53.62 314 ALA A C 1
ATOM 2322 O O . ALA A 1 314 ? -12.164 -43.743 -14.702 1.00 53.62 314 ALA A O 1
ATOM 2323 N N . ARG A 1 315 ? -10.428 -42.340 -14.474 1.00 52.88 315 ARG A N 1
ATOM 2324 C CA . ARG A 1 315 ? -9.961 -42.490 -15.865 1.00 52.88 315 ARG A CA 1
ATOM 2325 C C . ARG A 1 315 ? -9.367 -43.871 -16.167 1.00 52.88 315 ARG A C 1
ATOM 2327 O O . ARG A 1 315 ? -9.592 -44.389 -17.255 1.00 52.88 315 ARG A O 1
ATOM 2334 N N . ARG A 1 316 ? -8.655 -44.498 -15.220 1.00 54.81 316 ARG A N 1
ATOM 2335 C CA . ARG A 1 316 ? -8.147 -45.876 -15.394 1.00 54.81 316 ARG A CA 1
ATOM 2336 C C . ARG A 1 316 ? -9.253 -46.934 -15.329 1.00 54.81 316 ARG A C 1
ATOM 2338 O O . ARG A 1 316 ? -9.212 -47.878 -16.106 1.00 54.81 316 ARG A O 1
ATOM 2345 N N . ALA A 1 317 ? -10.259 -46.753 -14.473 1.00 57.03 317 ALA A N 1
ATOM 2346 C CA . ALA A 1 317 ? -11.415 -47.650 -14.408 1.00 57.03 317 ALA A CA 1
ATOM 2347 C C . ALA A 1 317 ? -12.316 -47.546 -15.655 1.00 57.03 317 ALA A C 1
ATOM 2349 O O . ALA A 1 317 ? -12.854 -48.555 -16.101 1.00 57.03 317 ALA A O 1
ATOM 2350 N N . GLY A 1 318 ? -12.444 -46.349 -16.244 1.00 56.78 318 GLY A N 1
ATOM 2351 C CA . GLY A 1 318 ? -13.148 -46.148 -17.515 1.00 56.78 318 GLY A CA 1
ATOM 2352 C C . GLY A 1 318 ? -12.430 -46.783 -18.710 1.00 56.78 318 GLY A C 1
ATOM 2353 O O . GLY A 1 318 ? -13.076 -47.424 -19.530 1.00 56.78 318 GLY A O 1
ATOM 2354 N N . ARG A 1 319 ? -11.093 -46.684 -18.772 1.00 55.69 319 ARG A N 1
ATOM 2355 C CA . ARG A 1 319 ? -10.292 -47.295 -19.848 1.00 55.69 319 ARG A CA 1
ATOM 2356 C C . ARG A 1 319 ? -10.306 -48.828 -19.801 1.00 55.69 319 ARG A C 1
ATOM 2358 O O . ARG A 1 319 ? -10.510 -49.449 -20.833 1.00 55.69 319 ARG A O 1
ATOM 2365 N N . ALA A 1 320 ? -10.210 -49.419 -18.607 1.00 56.91 320 ALA A N 1
ATOM 2366 C CA . ALA A 1 320 ? -10.295 -50.873 -18.436 1.00 56.91 320 ALA A CA 1
ATOM 2367 C C . ALA A 1 320 ? -11.693 -51.445 -18.758 1.00 56.91 320 ALA A C 1
ATOM 2369 O O . ALA A 1 320 ? -11.801 -52.584 -19.198 1.00 56.91 320 ALA A O 1
ATOM 2370 N N . ARG A 1 321 ? -12.772 -50.665 -18.565 1.00 58.38 321 ARG A N 1
ATOM 2371 C CA . ARG A 1 321 ? -14.128 -51.055 -18.998 1.00 58.38 321 ARG A CA 1
ATOM 2372 C C . ARG A 1 321 ? -14.339 -50.910 -20.507 1.00 58.38 321 ARG A C 1
ATOM 2374 O O . ARG A 1 321 ? -15.081 -51.707 -21.060 1.00 58.38 321 ARG A O 1
ATOM 2381 N N . GLY A 1 322 ? -13.696 -49.931 -21.149 1.00 56.81 322 GLY A N 1
ATOM 2382 C CA . GLY A 1 322 ? -13.710 -49.779 -22.609 1.00 56.81 322 GLY A CA 1
ATOM 2383 C C . GLY A 1 322 ? -12.966 -50.913 -23.315 1.00 56.81 322 GLY A C 1
ATOM 2384 O O . GLY A 1 322 ? -13.524 -51.541 -24.202 1.00 56.81 322 GLY A O 1
ATOM 2385 N N . GLU A 1 323 ? -11.766 -51.262 -22.841 1.00 58.12 323 GLU A N 1
ATOM 2386 C CA . GLU A 1 323 ? -10.972 -52.372 -23.399 1.00 58.12 323 GLU A CA 1
ATOM 2387 C C . GLU A 1 323 ? -11.642 -53.744 -23.183 1.00 58.12 323 GLU A C 1
ATOM 2389 O O . GLU A 1 323 ? -11.548 -54.618 -24.040 1.00 58.12 323 GLU A O 1
ATOM 2394 N N . ALA A 1 324 ? -12.378 -53.935 -22.079 1.00 57.72 324 ALA A N 1
ATOM 2395 C CA . ALA A 1 324 ? -13.169 -55.149 -21.855 1.00 57.72 324 ALA A CA 1
ATOM 2396 C C . ALA A 1 324 ? -14.456 -55.213 -22.705 1.00 57.72 324 ALA A C 1
ATOM 2398 O O . ALA A 1 324 ? -14.934 -56.310 -22.986 1.00 57.72 324 ALA A O 1
ATOM 2399 N N . ALA A 1 325 ? -15.018 -54.066 -23.104 1.00 57.88 325 ALA A N 1
ATOM 2400 C CA . ALA A 1 325 ? -16.175 -54.001 -23.996 1.00 57.88 325 ALA A CA 1
ATOM 2401 C C . ALA A 1 325 ? -15.770 -54.239 -25.462 1.00 57.88 325 ALA A C 1
ATOM 2403 O O . ALA A 1 325 ? -16.416 -55.041 -26.127 1.00 57.88 325 ALA A O 1
ATOM 2404 N N . ASP A 1 326 ? -14.656 -53.653 -25.922 1.00 55.84 326 ASP A N 1
ATOM 2405 C CA . ASP A 1 326 ? -14.102 -53.897 -27.267 1.00 55.84 326 ASP A CA 1
ATOM 2406 C C . ASP A 1 326 ? -13.658 -55.359 -27.454 1.00 55.84 326 ASP A C 1
ATOM 2408 O O . ASP A 1 326 ? -13.868 -55.955 -28.509 1.00 55.84 326 ASP A O 1
ATOM 2412 N N . ALA A 1 327 ? -13.098 -55.986 -26.412 1.00 57.44 327 ALA A N 1
ATOM 2413 C CA . ALA A 1 327 ? -12.741 -57.406 -26.451 1.00 57.44 327 ALA A CA 1
ATOM 2414 C C . ALA A 1 327 ? -13.966 -58.345 -26.466 1.00 57.44 327 ALA A C 1
ATOM 2416 O O . ALA A 1 327 ? -13.856 -59.481 -26.924 1.00 57.44 327 ALA A O 1
ATOM 2417 N N . ALA A 1 328 ? -15.123 -57.892 -25.970 1.00 57.09 328 ALA A N 1
ATOM 2418 C CA . ALA A 1 328 ? -16.374 -58.649 -26.016 1.00 57.09 328 ALA A CA 1
ATOM 2419 C C . ALA A 1 328 ? -17.125 -58.476 -27.352 1.00 57.09 328 ALA A C 1
ATOM 2421 O O . ALA A 1 328 ? -17.892 -59.363 -27.728 1.00 57.09 328 ALA A O 1
ATOM 2422 N N . ASP A 1 329 ? -16.888 -57.372 -28.068 1.00 51.19 329 ASP A N 1
ATOM 2423 C CA . ASP A 1 329 ? -17.519 -57.061 -29.359 1.00 51.19 329 ASP A CA 1
ATOM 2424 C C . ASP A 1 329 ? -16.811 -57.751 -30.541 1.00 51.19 329 ASP A C 1
ATOM 2426 O O . ASP A 1 329 ? -17.457 -58.258 -31.454 1.00 51.19 329 ASP A O 1
ATOM 2430 N N . LEU A 1 330 ? -15.488 -57.947 -30.458 1.00 53.41 330 LEU A N 1
ATOM 2431 C CA . LEU A 1 330 ? -14.708 -58.748 -31.423 1.00 53.41 330 LEU A CA 1
ATOM 243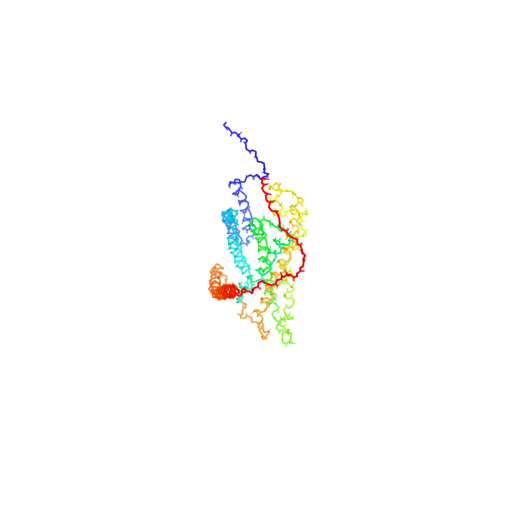2 C C . LEU A 1 330 ? -15.044 -60.257 -31.418 1.00 53.41 330 LEU A C 1
ATOM 2434 O O . LEU A 1 330 ? -14.541 -61.008 -32.251 1.00 53.41 330 LEU A O 1
ATOM 2438 N N . GLY A 1 331 ? -15.885 -60.718 -30.485 1.00 48.03 331 GLY A N 1
ATOM 2439 C CA . GLY A 1 331 ? -16.400 -62.090 -30.425 1.00 48.03 331 GLY A CA 1
ATOM 2440 C C . GLY A 1 331 ? -17.750 -62.298 -31.124 1.00 48.03 331 GLY A C 1
ATOM 2441 O O . GLY A 1 331 ? -18.302 -63.397 -31.044 1.00 48.03 331 GLY A O 1
ATOM 2442 N N . ARG A 1 332 ? -18.318 -61.268 -31.767 1.00 49.44 332 ARG A N 1
ATOM 2443 C CA . ARG A 1 332 ? -19.623 -61.330 -32.442 1.00 49.44 332 ARG A CA 1
ATOM 2444 C C . ARG A 1 332 ? -19.556 -60.745 -33.853 1.00 49.44 332 ARG A C 1
ATOM 2446 O O . ARG A 1 332 ? -20.084 -59.674 -34.113 1.00 49.44 332 ARG A O 1
ATOM 2453 N N . GLU A 1 333 ? -18.976 -61.496 -34.780 1.00 47.06 333 GLU A N 1
ATOM 2454 C CA . GLU A 1 333 ? -19.208 -61.301 -36.217 1.00 47.06 333 GLU A CA 1
ATOM 2455 C C . GLU A 1 333 ? -20.475 -62.076 -36.636 1.00 47.06 333 GLU A C 1
ATOM 2457 O O . GLU A 1 333 ? -20.491 -63.307 -36.521 1.00 47.06 333 GLU A O 1
ATOM 2462 N N . PRO A 1 334 ? -21.547 -61.424 -37.125 1.00 40.66 334 PRO A N 1
ATOM 2463 C CA . PRO A 1 334 ? -22.621 -62.100 -37.830 1.00 40.66 334 PRO A CA 1
ATOM 2464 C C . PRO A 1 334 ? -22.315 -62.175 -39.331 1.00 40.66 334 PRO A C 1
ATOM 2466 O O . PRO A 1 334 ? -21.960 -61.191 -39.977 1.00 40.66 334 PRO A O 1
ATOM 2469 N N . LEU A 1 335 ? -22.505 -63.382 -39.858 1.00 38.53 335 LEU A N 1
ATOM 2470 C CA . LEU A 1 335 ? -22.461 -63.779 -41.262 1.00 38.53 335 LEU A CA 1
ATOM 2471 C C . LEU A 1 335 ? -23.119 -62.761 -42.211 1.00 38.53 335 LEU A C 1
ATOM 2473 O O . LEU A 1 335 ? -24.267 -62.359 -42.031 1.00 38.53 335 LEU A O 1
ATOM 2477 N N . LEU A 1 336 ? -22.365 -62.412 -43.254 1.00 41.44 336 LEU A N 1
ATOM 2478 C CA . LEU A 1 336 ? -22.788 -61.636 -44.415 1.00 41.44 336 LEU A CA 1
ATOM 2479 C C . LEU A 1 336 ? -23.962 -62.314 -45.132 1.00 41.44 336 LEU A C 1
ATOM 2481 O O . LEU A 1 336 ? -23.816 -63.417 -45.655 1.00 41.44 336 LEU A O 1
ATOM 2485 N N . GLU A 1 337 ? -25.086 -61.611 -45.251 1.00 41.78 337 GLU A N 1
ATOM 2486 C CA . GLU A 1 337 ? -26.162 -61.986 -46.165 1.00 41.78 337 GLU A CA 1
ATOM 2487 C C . GLU A 1 337 ? -26.747 -60.731 -46.827 1.00 41.78 337 GLU A C 1
ATOM 2489 O O . GLU A 1 337 ? -27.617 -60.074 -46.268 1.00 41.78 337 GLU A O 1
ATOM 2494 N N . VAL A 1 338 ? -26.266 -60.380 -48.027 1.00 39.91 338 VAL A N 1
ATOM 2495 C CA . VAL A 1 338 ? -27.024 -59.558 -48.988 1.00 39.91 338 VAL A CA 1
ATOM 2496 C C . VAL A 1 338 ? -26.630 -59.940 -50.420 1.00 39.91 338 VAL A C 1
ATOM 2498 O O . VAL A 1 338 ? -25.515 -59.665 -50.856 1.00 39.91 338 VAL A O 1
ATOM 2501 N N . GLY A 1 339 ? -27.594 -60.477 -51.178 1.00 35.06 339 GLY A N 1
ATOM 2502 C CA . GLY A 1 339 ? -27.763 -60.111 -52.590 1.00 35.06 339 GLY A CA 1
ATOM 2503 C C . GLY A 1 339 ? -27.639 -61.211 -53.652 1.00 35.06 339 GLY A C 1
ATOM 2504 O O . GLY A 1 339 ? -26.597 -61.385 -54.270 1.00 35.06 339 GLY A O 1
ATOM 2505 N N . SER A 1 340 ? -28.762 -61.845 -53.988 1.00 38.00 340 SER A N 1
ATOM 2506 C CA . SER A 1 340 ? -29.092 -62.361 -55.332 1.00 38.00 340 SER A CA 1
ATOM 2507 C C . SER A 1 340 ? -30.624 -62.216 -55.485 1.00 38.00 340 SER A C 1
ATOM 2509 O O . SER A 1 340 ? -31.277 -62.262 -54.439 1.00 38.00 340 SER A O 1
ATOM 2511 N N . PRO A 1 341 ? -31.254 -62.059 -56.678 1.00 48.66 341 PRO A N 1
ATOM 2512 C CA . PRO A 1 341 ? -30.856 -62.725 -57.923 1.00 48.66 341 PRO A CA 1
ATOM 2513 C C . PRO A 1 341 ? -31.107 -61.988 -59.262 1.00 48.66 341 PRO A C 1
ATOM 2515 O O . PRO A 1 341 ? -31.895 -61.052 -59.351 1.00 48.66 341 PRO A O 1
ATOM 2518 N N . ARG A 1 342 ? -30.530 -62.586 -60.320 1.00 36.94 342 ARG A N 1
ATOM 2519 C CA . ARG A 1 342 ? -30.966 -62.669 -61.740 1.00 36.94 342 ARG A CA 1
ATOM 2520 C C . ARG A 1 342 ? -30.051 -61.999 -62.769 1.00 36.94 342 ARG A C 1
ATOM 2522 O O . ARG A 1 342 ? -29.776 -60.811 -62.690 1.00 36.94 342 ARG A O 1
ATOM 2529 N N . GLY A 1 343 ? -29.727 -62.779 -63.806 1.00 35.38 343 GLY A N 1
ATOM 2530 C CA . GLY A 1 343 ? -29.323 -62.280 -65.123 1.00 35.38 343 GLY A CA 1
ATOM 2531 C C . GLY A 1 343 ? -28.220 -63.093 -65.801 1.00 35.38 343 GLY A C 1
ATOM 2532 O O . GLY A 1 343 ? -27.057 -62.754 -65.666 1.00 35.38 343 GLY A O 1
ATOM 2533 N N . GLU A 1 344 ? -28.619 -64.177 -66.470 1.00 39.12 344 GLU A N 1
ATOM 2534 C CA . GLU A 1 344 ? -28.101 -64.738 -67.737 1.00 39.12 344 GLU A CA 1
ATOM 2535 C C . GLU A 1 344 ? -26.696 -64.357 -68.263 1.00 39.12 344 GLU A C 1
ATOM 2537 O O . GLU A 1 344 ? -26.381 -63.189 -68.462 1.00 39.12 344 GLU A O 1
ATOM 2542 N N . GLY A 1 345 ? -25.924 -65.370 -68.695 1.00 36.66 345 GLY A N 1
ATOM 2543 C CA . GLY A 1 345 ? -24.892 -65.179 -69.728 1.00 36.66 345 GLY A CA 1
ATOM 2544 C C . GLY A 1 345 ? -23.681 -66.113 -69.653 1.00 36.66 345 GLY A C 1
ATOM 2545 O O . GLY A 1 345 ? -22.742 -65.881 -68.908 1.00 36.66 345 GLY A O 1
ATOM 2546 N N . THR A 1 346 ? -23.706 -67.156 -70.478 1.00 46.41 346 THR A N 1
ATOM 2547 C CA . THR A 1 346 ? -22.686 -68.184 -70.781 1.00 46.41 346 THR A CA 1
ATOM 2548 C C . THR A 1 346 ? -21.227 -67.726 -71.054 1.00 46.41 346 THR A C 1
ATOM 2550 O O . THR A 1 346 ? -20.994 -66.571 -71.397 1.00 46.41 346 THR A O 1
ATOM 2553 N N . PRO A 1 347 ? -20.236 -68.656 -71.011 1.00 54.88 347 PRO A N 1
ATOM 2554 C CA . PRO A 1 347 ? -18.798 -68.363 -70.939 1.00 54.88 347 PRO A CA 1
ATOM 2555 C C . PRO A 1 347 ? -18.029 -68.547 -72.268 1.00 54.88 347 PRO A C 1
ATOM 2557 O O . PRO A 1 347 ? -18.265 -69.516 -72.988 1.00 54.88 347 PRO A O 1
ATOM 2560 N N . ARG A 1 348 ? -17.013 -67.710 -72.540 1.00 45.38 348 ARG A N 1
ATOM 2561 C CA . ARG A 1 348 ? -15.875 -67.976 -73.465 1.00 45.38 348 ARG A CA 1
ATOM 2562 C C . ARG A 1 348 ? -14.659 -67.144 -73.013 1.00 45.38 348 ARG A C 1
ATOM 2564 O O . ARG A 1 348 ? -14.781 -65.938 -72.893 1.00 45.38 348 ARG A O 1
ATOM 2571 N N . ARG A 1 349 ? -13.587 -67.748 -72.478 1.00 45.41 349 ARG A N 1
ATOM 2572 C CA . ARG A 1 349 ? -12.357 -68.271 -73.133 1.00 45.41 349 ARG A CA 1
ATOM 2573 C C . ARG A 1 349 ? -11.498 -67.236 -73.894 1.00 45.41 349 ARG A C 1
ATOM 2575 O O . ARG A 1 349 ? -11.989 -66.664 -74.856 1.00 45.41 349 ARG A O 1
ATOM 2582 N N . ARG A 1 350 ? -10.185 -67.291 -73.571 1.00 41.62 350 ARG A N 1
ATOM 2583 C CA . ARG A 1 350 ? -8.957 -66.861 -74.300 1.00 41.62 350 ARG A CA 1
ATOM 2584 C C . ARG A 1 350 ? -8.549 -65.388 -74.137 1.00 41.62 350 ARG A C 1
ATOM 2586 O O . ARG A 1 350 ? -9.378 -64.521 -74.335 1.00 41.62 350 ARG A O 1
ATOM 2593 N N . GLN A 1 351 ? -7.400 -65.121 -73.504 1.00 44.56 351 GLN A N 1
ATOM 2594 C CA . GLN A 1 351 ? -5.990 -65.180 -73.970 1.00 44.56 351 GLN A CA 1
ATOM 2595 C C . GLN A 1 351 ? -5.557 -63.821 -74.537 1.00 44.56 351 GLN A C 1
ATOM 2597 O O . GLN A 1 351 ? -6.223 -63.318 -75.435 1.00 44.56 351 GLN A O 1
ATOM 2602 N N . ASP A 1 352 ? -4.420 -63.368 -74.001 1.00 49.09 352 ASP A N 1
ATOM 2603 C CA . ASP A 1 352 ? -3.482 -62.329 -74.457 1.00 49.09 352 ASP A CA 1
ATOM 2604 C C . ASP A 1 352 ? -3.834 -60.850 -74.226 1.00 49.09 352 ASP A C 1
ATOM 2606 O O . ASP A 1 352 ? -4.848 -60.348 -74.761 1.00 49.09 352 ASP A O 1
#

pLDDT: mean 77.92, std 19.21, range [35.06, 98.0]

Secondary structure (DSSP, 8-state):
--------SS--PPPPHHHHHHHHHHHHHHHHHHHHTT-S-HHHHHHHHHHHHHHHHHHHHHHHHHHHH--HHHHHHHHHHHHHHHHHHHHHT-SEE-TTHHHHHHHHHHHHHHHHHHHIIIIIS--SSTT-HHHHHHHHHHHHHHHHHHHHHHHHHHHHHHHHTHHHHHHHHHTT--HHHHTHHHHHHHHHHHHHHHHHHHHHBTTTB--HHHHHHHHTT--HHHHHHHHHHHHHHHHHHHHHHHHHHHHHHHHHHB-TT--B-GGG-EEP-TTS-HHHHHHHHHHHHHHHHHHHHHHHHHHHHHHHHHHHHHHHHHHHHHHHHHHHHTT---------------------

Radius of gyration: 32.32 Å; Cα contacts (8 Å, |Δi|>4): 292; chains: 1; bounding box: 75×91×101 Å

Solvent-accessible surface area (backbone atoms only — not comparable to full-atom values): 19400 Å² total; per-residue (Å²): 135,83,90,70,87,75,84,69,93,44,73,62,81,84,81,50,70,68,57,52,50,54,59,56,52,54,52,53,54,56,33,49,52,28,56,75,69,64,65,78,43,40,65,60,51,51,52,49,53,54,49,50,54,52,49,55,53,51,45,58,63,58,46,51,62,43,60,73,62,56,41,62,71,59,46,51,51,51,54,50,51,51,48,54,53,31,20,52,52,20,59,67,66,30,63,62,48,49,87,62,49,56,61,39,36,37,50,17,47,47,57,41,43,52,53,50,46,49,45,40,28,71,70,69,69,50,50,88,60,61,67,39,34,84,56,53,49,58,54,46,49,54,39,42,59,50,22,23,54,8,30,21,40,3,45,39,46,25,53,50,40,50,62,79,40,36,70,59,34,51,52,35,32,74,74,66,39,49,58,65,65,44,39,44,67,31,47,51,51,6,29,50,55,11,31,46,67,51,52,56,50,60,75,35,50,81,80,79,39,78,55,68,68,37,49,52,37,40,38,65,65,41,60,61,71,59,30,50,54,54,45,54,54,48,54,54,50,39,49,51,28,13,36,49,10,3,40,45,28,35,54,49,46,50,62,65,49,31,44,99,83,45,47,75,46,66,90,50,61,40,74,60,70,86,85,71,52,69,63,61,54,48,50,54,50,49,48,54,49,53,55,53,45,50,55,52,48,51,52,49,49,50,53,48,51,53,53,54,52,48,54,57,50,53,55,51,55,52,50,58,52,49,56,55,48,56,62,58,51,76,74,63,83,78,82,90,84,86,90,83,90,89,81,88,83,87,91,82,87,83,85,136

Sequence (352 aa):
MEHGDDDSAGGVVPISVAQMVLAIAALALDGSISAWLRLGMHWQLAVAAARVVLQLTALGWALSPIFLRDSPPLTAAYLTLALFLAAAESVSRSRQVYRSMFAHALVALAAPCVLLLLYACFVVVRPRPWWTARTAVPVMGMLLGNACSAVALALDSLLDSLKNKSDRVEALVALGATRWEASREALRAAVRASMTPTINQMNVAGIVAIPGLMTGQILGGGDPAMAARYQIVLLALLAVATGSAGAIAAHLAVAATLDGQHRLRKDRLRDRAEGKGALNWIWGELVTVGLGTRGAALGLWQRLRLAFGRQGKARRAGRARGEAADAADLGREPLLEVGSPRGEGTPRRRQD

Foldseek 3Di:
DDPDDDDPPFQDDDDDPVNVVVVLVVLVVVLVVCVVVVVVCNVVSVVVSVCVVVVVVVVVVLVVVCQVVQDLVSLVVVLLVLLLVLLLLLQLLAQKDFPCLSVLLSCLQCVLLVVLLCCCLVPNVVDVVSSNSVRSVVLSNLLSVLQSPLLSQLVNQLLVCCVVCVVQLVVCVVVVDALCRSSVVSLVRSLCRQQVVLVVCVVCDPPPDPDPQLVVCVSRVHDSVVSVVVVVSSSVSSNSSSNSSSNSSSVVVSPRQQDPSRHRPPVRIDRPDPDDDSVVVSVVVCVVVVVVVVVVVVVVVVVVCVVVVVVVVVVVVVVVVVVVVVVVPVVDDDDDDDDDDDDDDDDDDDDD

Mean predicted aligned error: 14.03 Å